Protein AF-A0A7X6YS59-F1 (afdb_monomer_lite)

pLDDT: mean 85.54, std 13.18, range [38.47, 98.5]

Radius of gyration: 27.26 Å; chains: 1; bounding box: 63×38×72 Å

Sequence (320 aa):
MKNTKRIIYAGFLIACGVILPIIFHIMPISIGPFFLPIHYSAYFAGGFFGPLVGAIVGLLTPLISYQLTSMPPNPVVIYIALETLTYGLIFGLLFYKKHFNIYLSLLIAMFCGRLANIFGNYLVAEVFLANISKPFILLNVLKNLSQGLVGAVIQMLIIPVVIKRVNTAFNFINIEKEEDHMKFNYLEPDKTCVLLLDNIVIYESKDNGVKPLVNYLYHNGIPQQDTILIDKVIGLAVANLVVYCGLKTVYGKTVSQPALELLKKHKVNVFYEVLVPNILRKDKTDICPLEKYVSTLVSPEAVYMGLVEIVINNNPLHLK

Foldseek 3Di:
DPPVVLVVVLVVLLVQLLVVLVVCVPDPDNCCLLQVSNLLSLLLLLLQPAQVSSLVSLLVSLVVSCVVPVPPPPPLSQLSSQLSSLLNNQLSCVCQVVVHDNLVSLVVSNVRSLVSSLVRVQVCCVPPVPPPPPHPDVVVSVVSVVSVVSNSVVCSVPSVVCSVVVCVVPVSSCVVVVVVVVLQVPCPPQWFKFKADPNDTPDTHNDDDCQRVLVCCVPPNQDDQQIEMEGAEAALLNLLSNVVSNHQEYEYQEYAPNSVVSCVVSNHHYHYNYYDPAPADPVNPGGDLLNVVSVVDDHSVSSSVVVCCVNVVVPPPDP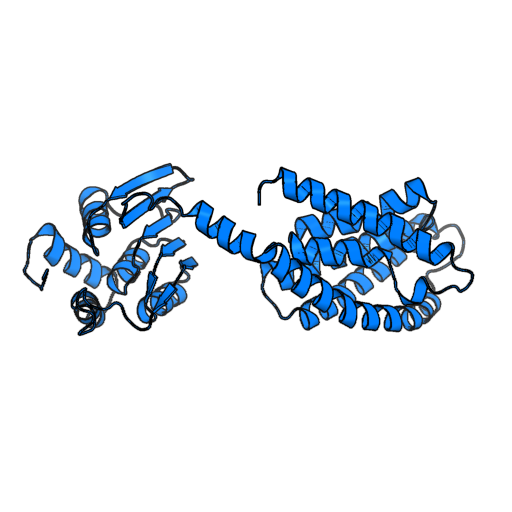D

Secondary structure (DSSP, 8-state):
--HHHHHHHHHHHHHHHHHHHHHHHHSSS--HHHH-GGGHHHHHHHHHH-HHHHHHHHHHHHHHHHHHH--SPTTHHHHHHHHHHHHHHHHIIIIIIS---HHHHHHHHHHHHHHHHHHHHHHHIIIIITTTT----HHHHHHHHHHHHHHHHHHHHHHHHHHHHHHHHH-TTHHHHHHHHHHTTTSTTT-SEEEEETTEEEEEE---TTHHHHHHHHHH-SPPTTPEEEEEEE-HHHHHHHHHTT-SEEEEEEEEHHHHHHHHHTT-EEEEEEEESSPBPTTSSSB-HHHHHHHT-SSHHHHHHHHHHHHTS---S---

Structure (mmCIF, N/CA/C/O backbone):
data_AF-A0A7X6YS59-F1
#
_entry.id   AF-A0A7X6YS59-F1
#
loop_
_atom_site.group_PDB
_atom_site.id
_atom_site.type_symbol
_atom_site.label_atom_id
_atom_site.label_alt_id
_atom_site.label_comp_id
_atom_site.label_asym_id
_atom_site.label_entity_id
_atom_site.label_seq_id
_atom_site.pdbx_PDB_ins_code
_atom_site.Cartn_x
_atom_site.Cartn_y
_atom_site.Cartn_z
_atom_site.occupancy
_atom_site.B_iso_or_equiv
_atom_site.auth_seq_id
_atom_site.auth_comp_id
_atom_site.auth_asym_id
_atom_site.auth_atom_id
_atom_site.pdbx_PDB_model_num
ATOM 1 N N . MET A 1 1 ? -10.913 1.226 -4.973 1.00 60.22 1 MET A N 1
ATOM 2 C CA . MET A 1 1 ? -11.140 1.522 -6.407 1.00 60.22 1 MET A CA 1
ATOM 3 C C . MET A 1 1 ? -11.600 0.243 -7.086 1.00 60.22 1 MET A C 1
ATOM 5 O O . MET A 1 1 ? -10.893 -0.748 -6.997 1.00 60.22 1 MET A O 1
ATOM 9 N N . LYS A 1 2 ? -12.743 0.236 -7.796 1.00 69.12 2 LYS A N 1
ATOM 10 C CA . LYS A 1 2 ? -13.187 -0.963 -8.542 1.00 69.12 2 LYS A CA 1
ATOM 11 C C . LYS A 1 2 ? -12.055 -1.499 -9.435 1.00 69.12 2 LYS A C 1
ATOM 13 O O . LYS A 1 2 ? -11.428 -0.711 -10.150 1.00 69.12 2 LYS A O 1
ATOM 18 N N . ASN A 1 3 ? -11.837 -2.817 -9.427 1.00 75.38 3 ASN A N 1
ATOM 19 C CA . ASN A 1 3 ? -10.743 -3.491 -10.146 1.00 75.38 3 ASN A CA 1
ATOM 20 C C . ASN A 1 3 ? -10.638 -3.074 -11.624 1.00 75.38 3 ASN A C 1
ATOM 22 O O . ASN A 1 3 ? -9.540 -2.856 -12.126 1.00 75.38 3 ASN A O 1
ATOM 26 N N . THR A 1 4 ? -11.767 -2.836 -12.296 1.00 81.69 4 THR A N 1
ATOM 27 C CA . THR A 1 4 ? -11.812 -2.365 -13.689 1.00 81.69 4 THR A CA 1
ATOM 28 C C . THR A 1 4 ? -11.068 -1.044 -13.906 1.00 81.69 4 THR A C 1
ATOM 30 O O . THR A 1 4 ? -10.304 -0.920 -14.857 1.00 81.69 4 THR A O 1
ATOM 33 N N . LYS A 1 5 ? -11.224 -0.057 -13.010 1.00 81.56 5 LYS A N 1
ATOM 34 C CA . LYS A 1 5 ? -10.528 1.236 -13.138 1.00 81.56 5 LYS A CA 1
ATOM 35 C C . LYS A 1 5 ? -9.018 1.082 -12.945 1.00 81.56 5 LYS A C 1
ATOM 37 O O . LYS A 1 5 ? -8.252 1.706 -13.670 1.00 81.56 5 LYS A O 1
ATOM 42 N N . ARG A 1 6 ? -8.590 0.222 -12.008 1.00 82.81 6 ARG A N 1
ATOM 43 C CA . ARG A 1 6 ? -7.162 -0.082 -11.779 1.00 82.81 6 ARG A CA 1
ATOM 44 C C . ARG A 1 6 ? -6.515 -0.658 -13.033 1.00 82.81 6 ARG A C 1
ATOM 46 O O . ARG A 1 6 ? -5.433 -0.219 -13.403 1.00 82.81 6 ARG A O 1
ATOM 53 N N . ILE A 1 7 ? -7.201 -1.582 -13.704 1.00 88.75 7 ILE A N 1
ATOM 54 C CA . ILE A 1 7 ? -6.722 -2.194 -14.950 1.00 88.75 7 ILE A CA 1
ATOM 55 C C . ILE A 1 7 ? -6.590 -1.142 -16.059 1.00 88.75 7 ILE A C 1
ATOM 57 O O . ILE A 1 7 ? -5.548 -1.078 -16.706 1.00 88.75 7 ILE A O 1
ATOM 61 N N . ILE A 1 8 ? -7.598 -0.280 -16.240 1.00 93.00 8 ILE A N 1
ATOM 62 C CA . ILE A 1 8 ? -7.571 0.777 -17.265 1.00 93.00 8 ILE A CA 1
ATOM 63 C C . ILE A 1 8 ? -6.385 1.726 -17.045 1.00 93.00 8 ILE A C 1
ATOM 65 O O . ILE A 1 8 ? -5.627 1.984 -17.979 1.00 93.00 8 ILE A O 1
ATOM 69 N N . TYR A 1 9 ? -6.175 2.211 -15.817 1.00 92.00 9 TYR A N 1
ATOM 70 C CA . TYR A 1 9 ? -5.057 3.115 -15.537 1.00 92.00 9 TYR A CA 1
ATOM 71 C C . TYR A 1 9 ? -3.691 2.431 -15.632 1.00 92.00 9 TYR A C 1
ATOM 73 O O . TYR A 1 9 ? -2.740 3.050 -16.102 1.00 92.00 9 TYR A O 1
ATOM 81 N N . ALA A 1 10 ? -3.580 1.161 -15.235 1.00 93.88 10 ALA A N 1
ATOM 82 C CA . ALA A 1 10 ? -2.354 0.392 -15.432 1.00 93.88 10 ALA A CA 1
ATOM 83 C C . ALA A 1 10 ? -2.025 0.249 -16.929 1.00 93.88 10 ALA A C 1
ATOM 85 O O . ALA A 1 10 ? -0.893 0.510 -17.329 1.00 93.88 10 ALA A O 1
ATOM 86 N N . GLY A 1 11 ? -3.020 -0.077 -17.762 1.00 96.38 11 GLY A N 1
ATOM 87 C CA . GLY A 1 11 ? -2.867 -0.131 -19.219 1.00 96.38 11 GLY A CA 1
ATOM 88 C C . GLY A 1 11 ? -2.468 1.217 -19.823 1.00 96.38 11 GLY A C 1
ATOM 89 O O . GLY A 1 11 ? -1.555 1.279 -20.644 1.00 96.38 11 GLY A O 1
ATOM 90 N N . PHE A 1 12 ? -3.079 2.311 -19.360 1.00 96.25 12 PHE A N 1
ATOM 91 C CA . PHE A 1 12 ? -2.699 3.668 -19.758 1.00 96.25 12 PHE A CA 1
ATOM 92 C C . PHE A 1 12 ? -1.238 3.991 -19.405 1.00 96.25 12 PHE A C 1
ATOM 94 O O . PHE A 1 12 ? -0.500 4.490 -20.249 1.00 96.25 12 PHE A O 1
ATOM 101 N N . LEU A 1 13 ? -0.784 3.657 -18.192 1.00 96.62 13 LEU A N 1
ATOM 102 C CA . LEU A 1 13 ? 0.605 3.886 -17.778 1.00 96.62 13 LEU A CA 1
ATOM 103 C C . LEU A 1 13 ? 1.607 3.053 -18.584 1.00 96.62 13 LEU A C 1
ATOM 105 O O . LEU A 1 13 ? 2.685 3.560 -18.894 1.00 96.62 13 LEU A O 1
ATOM 109 N N . ILE A 1 14 ? 1.258 1.815 -18.953 1.00 97.56 14 ILE A N 1
ATOM 110 C CA . ILE A 1 14 ? 2.063 1.000 -19.875 1.00 97.56 14 ILE A CA 1
ATOM 111 C C . ILE A 1 14 ? 2.171 1.708 -21.228 1.00 97.56 14 ILE A C 1
ATOM 113 O O . ILE A 1 14 ? 3.278 1.896 -21.725 1.00 97.56 14 ILE A O 1
ATOM 117 N N . ALA A 1 15 ? 1.050 2.162 -21.797 1.00 96.50 15 ALA A N 1
ATOM 118 C CA . ALA A 1 15 ? 1.048 2.877 -23.072 1.00 96.50 15 ALA A CA 1
ATOM 119 C C . ALA A 1 15 ? 1.920 4.143 -23.017 1.00 96.50 15 ALA A C 1
ATOM 121 O O . ALA A 1 15 ? 2.765 4.349 -23.888 1.00 96.50 15 ALA A O 1
ATOM 122 N N . CYS A 1 16 ? 1.800 4.952 -21.959 1.00 94.44 16 CYS A N 1
ATOM 123 C CA . CYS A 1 16 ? 2.676 6.102 -21.741 1.00 94.44 16 CYS A CA 1
ATOM 124 C C . CYS A 1 16 ? 4.152 5.697 -21.633 1.00 94.44 16 CYS A C 1
ATOM 126 O O . CYS A 1 16 ? 5.006 6.361 -22.214 1.00 94.44 16 CYS A O 1
ATOM 128 N N . GLY A 1 17 ? 4.459 4.614 -20.915 1.00 92.81 17 GLY A N 1
ATOM 129 C CA . GLY A 1 17 ? 5.823 4.115 -20.743 1.00 92.81 17 GLY A CA 1
ATOM 130 C C . GLY A 1 17 ? 6.461 3.577 -22.027 1.00 92.81 17 GLY A C 1
ATOM 131 O O . GLY A 1 17 ? 7.682 3.616 -22.143 1.00 92.81 17 GLY A O 1
ATOM 132 N N . VAL A 1 18 ? 5.657 3.135 -23.000 1.00 93.81 18 VAL A N 1
ATOM 133 C CA . VAL A 1 18 ? 6.113 2.745 -24.346 1.00 93.81 18 VAL A CA 1
ATOM 134 C C . VAL A 1 18 ? 6.278 3.967 -25.256 1.00 93.81 18 VAL A C 1
ATOM 136 O O . VAL A 1 18 ? 7.274 4.080 -25.964 1.00 93.81 18 VAL A O 1
ATOM 139 N N . ILE A 1 19 ? 5.327 4.905 -25.234 1.00 92.19 19 ILE A N 1
ATOM 140 C CA . ILE A 1 19 ? 5.324 6.073 -26.131 1.00 92.19 19 ILE A CA 1
ATOM 141 C C . ILE A 1 19 ? 6.394 7.096 -25.736 1.00 92.19 19 ILE A C 1
ATOM 143 O O . ILE A 1 19 ? 7.032 7.697 -26.600 1.00 92.19 19 ILE A O 1
ATOM 147 N N . LEU A 1 20 ? 6.607 7.310 -24.437 1.00 88.94 20 LEU A N 1
ATOM 148 C CA . LEU A 1 20 ? 7.502 8.358 -23.954 1.00 88.94 20 LEU A CA 1
ATOM 149 C C . LEU A 1 20 ? 8.956 8.172 -24.442 1.00 88.94 20 LEU A C 1
ATOM 151 O O . LEU A 1 20 ? 9.513 9.139 -24.961 1.00 88.94 20 LEU A O 1
ATOM 155 N N . PRO A 1 21 ? 9.574 6.973 -24.374 1.00 86.50 21 PRO A N 1
ATOM 156 C CA . PRO A 1 21 ? 10.879 6.728 -24.989 1.00 86.50 21 PRO A CA 1
ATOM 157 C C . PRO A 1 21 ? 10.921 7.018 -26.494 1.00 86.50 21 PRO A C 1
ATOM 159 O O . PRO A 1 21 ? 11.897 7.597 -26.962 1.00 86.50 21 PRO A O 1
ATOM 162 N N . ILE A 1 22 ? 9.867 6.671 -27.244 1.00 86.06 22 ILE A N 1
ATOM 163 C CA . ILE A 1 22 ? 9.803 6.889 -28.700 1.00 86.06 22 ILE A CA 1
ATOM 164 C C . ILE A 1 22 ? 9.943 8.379 -29.026 1.00 86.06 22 ILE A C 1
ATOM 166 O O . ILE A 1 22 ? 10.725 8.743 -29.902 1.00 86.06 22 ILE A O 1
ATOM 170 N N . ILE A 1 23 ? 9.260 9.252 -28.279 1.00 85.19 23 ILE A N 1
ATOM 171 C CA . ILE A 1 23 ? 9.367 10.709 -28.453 1.00 85.19 23 ILE A CA 1
ATOM 172 C C . ILE A 1 23 ? 10.822 11.166 -28.289 1.00 85.19 23 ILE A C 1
ATOM 174 O O . ILE A 1 23 ? 11.334 11.909 -29.123 1.00 85.19 23 ILE A O 1
ATOM 178 N N . PHE A 1 24 ? 11.510 10.681 -27.253 1.00 81.75 24 PHE A N 1
ATOM 179 C CA . PHE A 1 24 ? 12.906 11.036 -26.995 1.00 81.75 24 PHE A CA 1
ATOM 180 C C . PHE A 1 24 ? 13.892 10.459 -28.021 1.00 81.75 24 PHE A C 1
ATOM 182 O O . PHE A 1 24 ? 14.964 11.033 -28.200 1.00 81.75 24 PHE A O 1
ATOM 189 N N . HIS A 1 25 ? 13.547 9.362 -28.701 1.00 78.31 25 HIS A N 1
ATOM 190 C CA . HIS A 1 25 ? 14.362 8.779 -29.770 1.00 78.31 25 HIS A CA 1
ATOM 191 C C . HIS A 1 25 ? 14.201 9.484 -31.122 1.00 78.31 25 HIS A C 1
ATOM 193 O O . HIS A 1 25 ? 15.130 9.457 -31.923 1.00 78.31 25 HIS A O 1
ATOM 199 N N . ILE A 1 26 ? 13.055 10.124 -31.379 1.00 81.69 26 ILE A N 1
ATOM 200 C CA . ILE A 1 26 ? 12.817 10.892 -32.614 1.00 81.69 26 ILE A CA 1
ATOM 201 C C . ILE A 1 26 ? 13.559 12.240 -32.588 1.00 81.69 26 ILE A C 1
ATOM 203 O O . ILE A 1 26 ? 13.848 12.815 -33.637 1.00 81.69 26 ILE A O 1
ATOM 207 N N . MET A 1 27 ? 13.888 12.762 -31.402 1.00 80.62 27 MET A N 1
ATOM 208 C CA . MET A 1 27 ? 14.588 14.040 -31.286 1.00 80.62 27 MET A CA 1
ATOM 209 C C . MET A 1 27 ? 16.042 13.940 -31.788 1.00 80.62 27 MET A C 1
ATOM 211 O O . MET A 1 27 ? 16.743 12.985 -31.459 1.00 80.62 27 MET A O 1
ATOM 215 N N . PRO A 1 28 ? 16.547 14.954 -32.518 1.00 67.81 28 PRO A N 1
ATOM 216 C CA . PRO A 1 28 ? 17.896 14.937 -33.097 1.00 67.81 28 PRO A CA 1
ATOM 217 C C . PRO A 1 28 ? 19.028 14.976 -32.054 1.00 67.81 28 PRO A C 1
ATOM 219 O O . PRO A 1 28 ? 20.189 14.757 -32.388 1.00 67.81 28 PRO A O 1
ATOM 222 N N . ILE A 1 29 ? 18.704 15.247 -30.786 1.00 75.00 29 ILE A N 1
ATOM 223 C CA . ILE A 1 29 ? 19.643 15.254 -29.663 1.00 75.00 29 ILE A CA 1
ATOM 224 C C . ILE A 1 29 ? 19.350 14.019 -28.809 1.00 75.00 29 ILE A C 1
ATOM 226 O O . ILE A 1 29 ? 18.223 13.845 -28.349 1.00 75.00 29 ILE A O 1
ATOM 230 N N . SER A 1 30 ? 20.363 13.182 -28.556 1.00 68.44 30 SER A N 1
ATOM 231 C CA . SER A 1 30 ? 20.230 11.975 -27.724 1.00 68.44 30 SER A CA 1
ATOM 232 C C . SER A 1 30 ? 20.066 12.329 -26.241 1.00 68.44 30 SER A C 1
ATOM 234 O O . SER A 1 30 ? 21.005 12.275 -25.448 1.00 68.44 30 SER A O 1
ATOM 236 N N . ILE A 1 31 ? 18.850 12.729 -25.867 1.00 71.56 31 ILE A N 1
ATOM 237 C CA . ILE A 1 31 ? 18.485 13.092 -24.492 1.00 71.56 31 ILE A CA 1
ATOM 238 C C . ILE A 1 31 ? 17.860 11.929 -23.707 1.00 71.56 31 ILE A C 1
ATOM 240 O O . ILE A 1 31 ? 17.748 11.999 -22.485 1.00 71.56 31 ILE A O 1
ATOM 244 N N . GLY A 1 32 ? 17.499 10.830 -24.378 1.00 66.38 32 GLY A N 1
ATOM 245 C CA . GLY A 1 32 ? 16.871 9.652 -23.762 1.00 66.38 32 GLY A CA 1
ATOM 246 C C . GLY A 1 32 ? 17.602 9.110 -22.519 1.00 66.38 32 GLY A C 1
ATOM 247 O O . GLY A 1 32 ? 16.951 8.924 -21.486 1.00 66.38 32 GLY A O 1
ATOM 248 N N . PRO A 1 33 ? 18.938 8.923 -22.551 1.00 69.31 33 PRO A N 1
ATOM 249 C CA . PRO A 1 33 ? 19.703 8.464 -21.387 1.00 69.31 33 PRO A CA 1
ATOM 250 C C . PRO A 1 33 ? 19.649 9.410 -20.180 1.00 69.31 33 PRO A C 1
ATOM 252 O O . PRO A 1 33 ? 19.787 8.952 -19.049 1.00 69.31 33 PRO A O 1
ATOM 255 N N . PHE A 1 34 ? 19.416 10.709 -20.397 1.00 71.12 34 PHE A N 1
ATOM 256 C CA . PHE A 1 34 ? 19.320 11.692 -19.316 1.00 71.12 34 PHE A CA 1
ATOM 257 C C . PHE A 1 34 ? 17.968 11.651 -18.610 1.00 71.12 34 PHE A C 1
ATOM 259 O O . PHE A 1 34 ? 17.922 11.890 -17.414 1.00 71.12 34 PHE A O 1
ATOM 266 N N . PHE A 1 35 ? 16.877 11.340 -19.313 1.00 78.44 35 PHE A N 1
ATOM 267 C CA . PHE A 1 35 ? 15.536 11.312 -18.717 1.00 78.44 35 PHE A CA 1
ATOM 268 C C . PHE A 1 35 ? 15.122 9.922 -18.234 1.00 78.44 35 PHE A C 1
ATOM 270 O O . PHE A 1 35 ? 14.270 9.820 -17.360 1.00 78.44 35 PHE A O 1
ATOM 277 N N . LEU A 1 36 ? 15.723 8.844 -18.753 1.00 82.62 36 LEU A N 1
ATOM 278 C CA . LEU A 1 36 ? 15.378 7.466 -18.383 1.00 82.62 36 LEU A CA 1
ATOM 279 C C . LEU A 1 36 ? 13.853 7.177 -18.477 1.00 82.62 36 LEU A C 1
ATOM 281 O O . LEU A 1 36 ? 13.269 6.636 -17.529 1.00 82.62 36 LEU A O 1
ATOM 285 N N . PRO A 1 37 ? 13.195 7.510 -19.608 1.00 84.44 37 PRO A N 1
ATOM 286 C CA . PRO A 1 37 ? 11.735 7.620 -19.727 1.00 84.44 37 PRO A CA 1
ATOM 287 C C . PRO A 1 37 ? 10.954 6.333 -19.419 1.00 84.44 37 PRO A C 1
ATOM 289 O O . PRO A 1 37 ? 9.812 6.394 -18.968 1.00 84.44 37 PRO A O 1
ATOM 292 N N . ILE A 1 38 ? 11.569 5.166 -19.607 1.00 88.75 38 ILE A N 1
ATOM 293 C CA . ILE A 1 38 ? 10.910 3.868 -19.419 1.00 88.75 38 ILE A CA 1
ATOM 294 C C . ILE A 1 38 ? 10.589 3.542 -17.947 1.00 88.75 38 ILE A C 1
ATOM 296 O O . ILE A 1 38 ? 9.721 2.722 -17.669 1.00 88.75 38 ILE A O 1
ATOM 300 N N . HIS A 1 39 ? 11.253 4.195 -16.986 1.00 92.38 39 HIS A N 1
ATOM 301 C CA . HIS A 1 39 ? 11.101 3.884 -15.558 1.00 92.38 39 HIS A CA 1
ATOM 302 C C . HIS A 1 39 ? 9.909 4.597 -14.902 1.00 92.38 39 HIS A C 1
ATOM 304 O O . HIS A 1 39 ? 9.431 4.161 -13.854 1.00 92.38 39 HIS A O 1
ATOM 310 N N . TYR A 1 40 ? 9.413 5.690 -15.493 1.00 95.06 40 TYR A N 1
ATOM 311 C CA . TYR A 1 40 ? 8.355 6.507 -14.886 1.00 95.06 40 TYR A CA 1
ATOM 312 C C . TYR A 1 40 ? 7.041 5.744 -14.717 1.00 95.06 40 TYR A C 1
ATOM 314 O O . TYR A 1 40 ? 6.391 5.890 -13.682 1.00 95.06 40 TYR A O 1
ATOM 322 N N . SER A 1 41 ? 6.658 4.912 -15.692 1.00 95.88 41 SER A N 1
ATOM 323 C CA . SER A 1 41 ? 5.410 4.140 -15.626 1.00 95.88 41 SER A CA 1
ATOM 324 C C . SER A 1 41 ? 5.374 3.229 -14.398 1.00 95.88 41 SER A C 1
ATOM 326 O O . SER A 1 41 ? 4.350 3.167 -13.720 1.00 95.88 41 SER A O 1
ATOM 328 N N . ALA A 1 42 ? 6.500 2.596 -14.054 1.00 97.69 42 ALA A N 1
ATOM 329 C CA . ALA A 1 42 ? 6.629 1.736 -12.883 1.00 97.69 42 ALA A CA 1
ATOM 330 C C . ALA A 1 42 ? 6.463 2.519 -11.571 1.00 97.69 42 ALA A C 1
ATOM 332 O O . ALA A 1 42 ? 5.688 2.115 -10.703 1.00 97.69 42 ALA A O 1
ATOM 333 N N . TYR A 1 43 ? 7.141 3.666 -11.439 1.00 97.56 43 TYR A N 1
ATOM 334 C CA . TYR A 1 43 ? 7.023 4.520 -10.254 1.00 97.56 43 TYR A CA 1
ATOM 335 C C . TYR A 1 43 ? 5.613 5.081 -10.081 1.00 97.56 43 TYR A C 1
ATOM 337 O O . TYR A 1 43 ? 5.078 5.059 -8.974 1.00 97.56 43 TYR A O 1
ATOM 345 N N . PHE A 1 44 ? 4.986 5.550 -11.159 1.00 96.50 44 PHE A N 1
ATOM 346 C CA . PHE A 1 44 ? 3.613 6.047 -11.110 1.00 96.50 44 PHE A CA 1
ATOM 347 C C . PHE A 1 44 ? 2.624 4.933 -10.777 1.00 96.50 44 PHE A C 1
ATOM 349 O O . PHE A 1 44 ? 1.785 5.115 -9.901 1.00 96.50 44 PHE A O 1
ATOM 356 N N . ALA A 1 45 ? 2.755 3.754 -11.385 1.00 95.88 45 ALA A N 1
ATOM 357 C CA . ALA A 1 45 ? 1.899 2.616 -11.070 1.00 95.88 45 ALA A CA 1
ATOM 358 C C . ALA A 1 45 ? 2.054 2.170 -9.609 1.00 95.88 45 ALA A C 1
ATOM 360 O O . ALA A 1 45 ? 1.053 1.965 -8.924 1.00 95.88 45 ALA A O 1
ATOM 361 N N . GLY A 1 46 ? 3.291 2.088 -9.111 1.00 95.25 46 GLY A N 1
ATOM 362 C CA . GLY A 1 46 ? 3.574 1.763 -7.714 1.00 95.25 46 GLY A CA 1
ATOM 363 C C . GLY A 1 46 ? 3.041 2.818 -6.745 1.00 95.25 46 GLY A C 1
ATOM 364 O O . GLY A 1 46 ? 2.448 2.476 -5.725 1.00 95.25 46 GLY A O 1
ATOM 365 N N . GLY A 1 47 ? 3.207 4.099 -7.080 1.00 92.62 47 GLY A N 1
ATOM 366 C CA . GLY A 1 47 ? 2.782 5.216 -6.242 1.00 92.62 47 GLY A CA 1
ATOM 367 C C . GLY A 1 47 ? 1.275 5.468 -6.225 1.00 92.62 47 GLY A C 1
ATOM 368 O O . GLY A 1 47 ? 0.764 5.940 -5.214 1.00 92.62 47 GLY A O 1
ATOM 369 N N . PHE A 1 48 ? 0.562 5.157 -7.311 1.00 91.06 48 PHE A N 1
ATOM 370 C CA . PHE A 1 48 ? -0.888 5.352 -7.399 1.00 91.06 48 PHE A CA 1
ATOM 371 C C . PHE A 1 48 ? -1.697 4.107 -7.035 1.00 91.06 48 PHE A C 1
ATOM 373 O O . PHE A 1 48 ? -2.804 4.243 -6.522 1.00 91.06 48 PHE A O 1
ATOM 380 N N . PHE A 1 49 ? -1.185 2.906 -7.324 1.00 90.00 49 PHE A N 1
ATOM 381 C CA . PHE A 1 49 ? -1.978 1.668 -7.284 1.00 90.00 49 PHE A CA 1
ATOM 382 C C . PHE A 1 49 ? -1.318 0.521 -6.507 1.00 90.00 49 PHE A C 1
ATOM 384 O O . PHE A 1 49 ? -1.843 -0.602 -6.512 1.00 90.00 49 PHE A O 1
ATOM 391 N N . GLY A 1 50 ? -0.188 0.795 -5.853 1.00 91.06 50 GLY A N 1
ATOM 392 C CA . GLY A 1 50 ? 0.480 -0.108 -4.928 1.00 91.06 50 GLY A CA 1
ATOM 393 C C . GLY A 1 50 ? 1.506 -1.062 -5.544 1.00 91.06 50 GLY A C 1
ATOM 394 O O . GLY A 1 50 ? 1.707 -1.100 -6.761 1.00 91.06 50 GLY A O 1
ATOM 395 N N . PRO A 1 51 ? 2.177 -1.859 -4.689 1.00 94.38 51 PRO A N 1
ATOM 396 C CA . PRO A 1 51 ? 3.380 -2.614 -5.045 1.00 94.38 51 PRO A CA 1
ATOM 397 C C . PRO A 1 51 ? 3.165 -3.621 -6.178 1.00 94.38 51 PRO A C 1
ATOM 399 O O . PRO A 1 51 ? 3.978 -3.689 -7.094 1.00 94.38 51 PRO A O 1
ATOM 402 N N . LEU A 1 52 ? 2.068 -4.385 -6.145 1.00 94.75 52 LEU A N 1
ATOM 403 C CA . LEU A 1 52 ? 1.809 -5.421 -7.148 1.00 94.75 52 LEU A CA 1
ATOM 404 C C . LEU A 1 52 ? 1.554 -4.817 -8.535 1.00 94.75 52 LEU A C 1
ATOM 406 O O . LEU A 1 52 ? 2.100 -5.292 -9.527 1.00 94.75 52 LEU A O 1
ATOM 410 N N . VAL A 1 53 ? 0.763 -3.742 -8.605 1.00 95.12 53 VAL A N 1
ATOM 411 C CA . VAL A 1 53 ? 0.486 -3.050 -9.872 1.00 95.12 53 VAL A CA 1
ATOM 412 C C . VAL A 1 53 ? 1.755 -2.379 -10.395 1.00 95.12 53 VAL A C 1
ATOM 414 O O . VAL A 1 53 ? 2.057 -2.504 -11.578 1.00 95.12 53 VAL A O 1
ATOM 417 N N . GLY A 1 54 ? 2.534 -1.738 -9.517 1.00 97.56 54 GLY A N 1
ATOM 418 C CA . GLY A 1 54 ? 3.848 -1.190 -9.856 1.00 97.56 54 GLY A CA 1
ATOM 419 C C . GLY A 1 54 ? 4.794 -2.235 -10.445 1.00 97.56 54 GLY A C 1
ATOM 420 O O . GLY A 1 54 ? 5.406 -1.983 -11.479 1.00 97.56 54 GLY A O 1
ATOM 421 N N . ALA A 1 55 ? 4.871 -3.420 -9.834 1.00 98.44 55 ALA A N 1
ATOM 422 C CA . ALA A 1 55 ? 5.703 -4.523 -10.309 1.00 98.44 55 ALA A CA 1
ATOM 423 C C . ALA A 1 55 ? 5.267 -5.024 -11.694 1.00 98.44 55 ALA A C 1
ATOM 425 O O . ALA A 1 55 ? 6.099 -5.159 -12.588 1.00 98.44 55 ALA A O 1
ATOM 426 N N . ILE A 1 56 ? 3.963 -5.255 -11.891 1.00 98.06 56 ILE A N 1
ATOM 427 C CA . ILE A 1 56 ? 3.410 -5.737 -13.166 1.00 98.06 56 ILE A CA 1
ATOM 428 C C . ILE A 1 56 ? 3.627 -4.703 -14.274 1.00 98.06 56 ILE A C 1
ATOM 430 O O . ILE A 1 56 ? 4.125 -5.051 -15.341 1.00 98.06 56 ILE A O 1
ATOM 434 N N . VAL A 1 57 ? 3.302 -3.430 -14.031 1.00 98.19 57 VAL A N 1
ATOM 435 C CA . VAL A 1 57 ? 3.524 -2.354 -15.012 1.00 98.19 57 VAL A CA 1
ATOM 436 C C . VAL A 1 57 ? 5.014 -2.200 -15.311 1.00 98.19 57 VAL A C 1
ATOM 438 O O . VAL A 1 57 ? 5.388 -2.064 -16.476 1.00 98.19 57 VAL A O 1
ATOM 441 N N . GLY A 1 58 ? 5.863 -2.266 -14.284 1.00 98.06 58 GLY A N 1
ATOM 442 C CA . GLY A 1 58 ? 7.312 -2.212 -14.428 1.00 98.06 58 GLY A CA 1
ATOM 443 C C . GLY A 1 58 ? 7.867 -3.359 -15.268 1.00 98.06 58 GLY A C 1
ATOM 444 O O . GLY A 1 58 ? 8.701 -3.108 -16.127 1.00 98.06 58 GLY A O 1
ATOM 445 N N . LEU A 1 59 ? 7.374 -4.583 -15.092 1.00 98.38 59 LEU A N 1
ATOM 446 C CA . LEU A 1 59 ? 7.787 -5.743 -15.884 1.00 98.38 59 LEU A CA 1
ATOM 447 C C . LEU A 1 59 ? 7.284 -5.668 -17.330 1.00 98.38 59 LEU A C 1
ATOM 449 O O . LEU A 1 59 ? 8.044 -5.884 -18.270 1.00 98.38 59 LEU A O 1
ATOM 453 N N . LEU A 1 60 ? 5.996 -5.374 -17.516 1.00 98.19 60 LEU A N 1
ATOM 454 C CA . LEU A 1 60 ? 5.357 -5.435 -18.829 1.00 98.19 60 LEU A CA 1
ATOM 455 C C . LEU A 1 60 ? 5.764 -4.276 -19.739 1.00 98.19 60 LEU A C 1
ATOM 457 O O . LEU A 1 60 ? 5.855 -4.480 -20.946 1.00 98.19 60 LEU A O 1
ATOM 461 N N . THR A 1 61 ? 6.029 -3.081 -19.196 1.00 97.69 61 THR A N 1
ATOM 462 C CA . THR A 1 61 ? 6.342 -1.905 -20.028 1.00 97.69 61 THR A CA 1
ATOM 463 C C . THR A 1 61 ? 7.560 -2.147 -20.936 1.00 97.69 61 THR A C 1
ATOM 465 O O . THR A 1 61 ? 7.411 -1.988 -22.149 1.00 97.69 61 THR A O 1
ATOM 468 N N . PRO A 1 62 ? 8.741 -2.576 -20.437 1.00 96.69 62 PRO A N 1
ATOM 469 C CA . PRO A 1 62 ? 9.892 -2.824 -21.305 1.00 96.69 62 PRO A CA 1
ATOM 470 C C . PRO A 1 62 ? 9.699 -3.996 -22.263 1.00 96.69 62 PRO A C 1
ATOM 472 O O . PRO A 1 62 ? 10.166 -3.925 -23.396 1.00 96.69 62 PRO A O 1
ATOM 475 N N . LEU A 1 63 ? 8.987 -5.046 -21.844 1.00 97.50 63 LEU A N 1
ATOM 476 C CA . LEU A 1 63 ? 8.711 -6.208 -22.694 1.00 97.50 63 LEU A CA 1
ATOM 477 C C . LEU A 1 63 ? 7.815 -5.836 -23.882 1.00 97.50 63 LEU A C 1
ATOM 479 O O . LEU A 1 63 ? 8.114 -6.185 -25.021 1.00 97.50 63 LEU A O 1
ATOM 483 N N . ILE A 1 64 ? 6.748 -5.076 -23.626 1.00 97.19 64 ILE A N 1
ATOM 484 C CA . ILE A 1 64 ? 5.848 -4.578 -24.671 1.00 97.19 64 ILE A CA 1
ATOM 485 C C . ILE A 1 64 ? 6.580 -3.566 -25.557 1.00 97.19 64 ILE A C 1
ATOM 487 O O . ILE A 1 64 ? 6.461 -3.633 -26.778 1.00 97.19 64 ILE A O 1
ATOM 491 N N . SER A 1 65 ? 7.382 -2.671 -24.969 1.00 95.50 65 SER A N 1
ATOM 492 C CA . SER A 1 65 ? 8.219 -1.735 -25.727 1.00 95.50 65 SER A CA 1
ATOM 493 C C . SER A 1 65 ? 9.137 -2.474 -26.699 1.00 95.50 65 SER A C 1
ATOM 495 O O . SER A 1 65 ? 9.167 -2.134 -27.880 1.00 95.50 65 SER A O 1
ATOM 497 N N . TYR A 1 66 ? 9.832 -3.518 -26.241 1.00 95.38 66 TYR A N 1
ATOM 498 C CA . TYR A 1 66 ? 10.705 -4.325 -27.090 1.00 95.38 66 TYR A CA 1
ATOM 499 C C . TYR A 1 66 ? 9.933 -4.997 -28.225 1.00 95.38 66 TYR A C 1
ATOM 501 O O . TYR A 1 66 ? 10.356 -4.914 -29.374 1.00 95.38 66 TYR A O 1
ATOM 509 N N . GLN A 1 67 ? 8.771 -5.585 -27.938 1.00 96.56 67 GLN A N 1
ATOM 510 C CA . GLN A 1 67 ? 7.961 -6.244 -28.962 1.00 96.56 67 GLN A CA 1
ATOM 511 C C . GLN A 1 67 ? 7.494 -5.280 -30.063 1.00 96.56 67 GLN A C 1
ATOM 513 O O . GLN A 1 67 ? 7.379 -5.675 -31.220 1.00 96.56 67 GLN A O 1
ATOM 518 N N . LEU A 1 68 ? 7.218 -4.021 -29.711 1.00 94.62 68 LEU A N 1
ATOM 519 C CA . LEU A 1 68 ? 6.701 -3.017 -30.643 1.00 94.62 68 LEU A CA 1
ATOM 520 C C . LEU A 1 68 ? 7.800 -2.231 -31.367 1.00 94.62 68 LEU A C 1
ATOM 522 O O . LEU A 1 68 ? 7.600 -1.805 -32.500 1.00 94.62 68 LEU A O 1
ATOM 526 N N . THR A 1 69 ? 8.940 -2.003 -30.714 1.00 91.81 69 THR A N 1
ATOM 527 C CA . THR A 1 69 ? 9.964 -1.047 -31.178 1.00 91.81 69 THR A CA 1
ATOM 528 C C . THR A 1 69 ? 11.348 -1.661 -31.348 1.00 91.81 69 THR A C 1
ATOM 530 O O . THR A 1 69 ? 12.267 -0.987 -31.802 1.00 91.81 69 THR A O 1
ATOM 533 N N . SER A 1 70 ? 11.530 -2.927 -30.963 1.00 91.44 70 SER A N 1
ATOM 534 C CA . SER A 1 70 ? 12.839 -3.577 -30.798 1.00 91.44 70 SER A CA 1
ATOM 535 C C . SER A 1 70 ? 13.757 -2.908 -29.757 1.00 91.44 70 SER A C 1
ATOM 537 O O . SER A 1 70 ? 14.939 -3.245 -29.675 1.00 91.44 70 SER A O 1
ATOM 539 N N . MET A 1 71 ? 13.232 -1.996 -28.924 1.00 89.00 71 MET A N 1
ATOM 540 C CA . MET A 1 71 ? 13.960 -1.315 -27.848 1.00 89.00 71 MET A CA 1
ATOM 541 C C . MET A 1 71 ? 13.281 -1.504 -26.473 1.00 89.00 71 MET A C 1
ATOM 543 O O . MET A 1 71 ? 12.062 -1.341 -26.367 1.00 89.00 71 MET A O 1
ATOM 547 N N . PRO A 1 72 ? 14.043 -1.772 -25.392 1.00 89.31 72 PRO A N 1
ATOM 548 C CA . PRO A 1 72 ? 15.490 -2.023 -25.374 1.00 89.31 72 PRO A CA 1
ATOM 549 C C . PRO A 1 72 ? 15.851 -3.333 -26.099 1.00 89.31 72 PRO A C 1
ATOM 551 O O . PRO A 1 72 ? 15.059 -4.263 -26.040 1.00 89.31 72 PRO A O 1
ATOM 554 N N . PRO A 1 73 ? 17.008 -3.446 -26.773 1.00 89.94 73 PRO A N 1
ATOM 555 C CA . PRO A 1 73 ? 17.346 -4.642 -27.550 1.00 89.94 73 PRO A CA 1
ATOM 556 C C . PRO A 1 73 ? 17.521 -5.885 -26.663 1.00 89.94 73 PRO A C 1
ATOM 558 O O . PRO A 1 73 ? 17.868 -5.784 -25.490 1.00 89.94 73 PRO A O 1
ATOM 561 N N . ASN A 1 74 ? 17.336 -7.082 -27.215 1.00 87.12 74 ASN A N 1
ATOM 562 C CA . ASN A 1 74 ? 17.671 -8.336 -26.530 1.00 87.12 74 ASN A CA 1
ATOM 563 C C . ASN A 1 74 ? 19.211 -8.497 -26.458 1.00 87.12 74 ASN A C 1
ATOM 565 O O . ASN A 1 74 ? 19.858 -8.316 -27.492 1.00 87.12 74 ASN A O 1
ATOM 569 N N . PRO A 1 75 ? 19.833 -8.805 -25.297 1.00 89.00 75 PRO A N 1
ATOM 570 C CA . PRO A 1 75 ? 19.233 -9.164 -24.002 1.00 89.00 75 PRO A CA 1
ATOM 571 C C . PRO A 1 75 ? 19.105 -8.031 -22.974 1.00 89.00 75 PRO A C 1
ATOM 573 O O . PRO A 1 75 ? 18.720 -8.287 -21.835 1.00 89.00 75 PRO A O 1
ATOM 576 N N . VAL A 1 76 ? 19.355 -6.775 -23.359 1.00 88.88 76 VAL A N 1
ATOM 577 C CA . VAL A 1 76 ? 19.198 -5.591 -22.488 1.00 88.88 76 VAL A CA 1
ATOM 578 C C . VAL A 1 76 ? 17.800 -5.487 -21.883 1.00 88.88 76 VAL A C 1
ATOM 580 O O . VAL A 1 76 ? 17.657 -5.153 -20.707 1.00 88.88 76 VAL A O 1
ATOM 583 N N . VAL A 1 77 ? 16.765 -5.823 -22.657 1.00 92.50 77 VAL A N 1
ATOM 584 C CA . VAL A 1 77 ? 15.372 -5.817 -22.186 1.00 92.50 77 VAL A CA 1
ATOM 585 C C . VAL A 1 77 ? 15.169 -6.634 -20.906 1.00 92.50 77 VAL A C 1
ATOM 587 O O . VAL A 1 77 ? 14.381 -6.226 -20.058 1.00 92.50 77 VAL A O 1
ATOM 590 N N . ILE A 1 78 ? 15.903 -7.737 -20.723 1.00 92.38 78 ILE A N 1
ATOM 591 C CA . ILE A 1 78 ? 15.714 -8.662 -19.599 1.00 92.38 78 ILE A CA 1
ATOM 592 C C . ILE A 1 78 ? 16.061 -7.970 -18.280 1.00 92.38 78 ILE A C 1
ATOM 594 O O . ILE A 1 78 ? 15.236 -7.909 -17.369 1.00 92.38 78 ILE A O 1
ATOM 598 N N . TYR A 1 79 ? 17.266 -7.408 -18.172 1.00 92.12 79 TYR A N 1
ATOM 599 C CA . TYR A 1 79 ? 17.704 -6.785 -16.925 1.00 92.12 79 TYR A CA 1
ATOM 600 C C . TYR A 1 79 ? 17.081 -5.401 -16.695 1.00 92.12 79 TYR A C 1
ATOM 602 O O . TYR A 1 79 ? 16.906 -5.011 -15.542 1.00 92.12 79 TYR A O 1
ATOM 610 N N . ILE A 1 80 ? 16.665 -4.689 -17.753 1.00 93.25 80 ILE A N 1
ATOM 611 C CA . ILE A 1 80 ? 15.847 -3.472 -17.613 1.00 93.25 80 ILE A CA 1
ATOM 612 C C . ILE A 1 80 ? 14.457 -3.816 -17.068 1.00 93.25 80 ILE A C 1
ATOM 614 O O . ILE A 1 80 ? 13.972 -3.117 -16.185 1.00 93.25 80 ILE A O 1
ATOM 618 N N . ALA A 1 81 ? 13.834 -4.905 -17.528 1.00 97.00 81 ALA A N 1
ATOM 619 C CA . ALA A 1 81 ? 12.534 -5.340 -17.022 1.00 97.00 81 ALA A CA 1
ATOM 620 C C .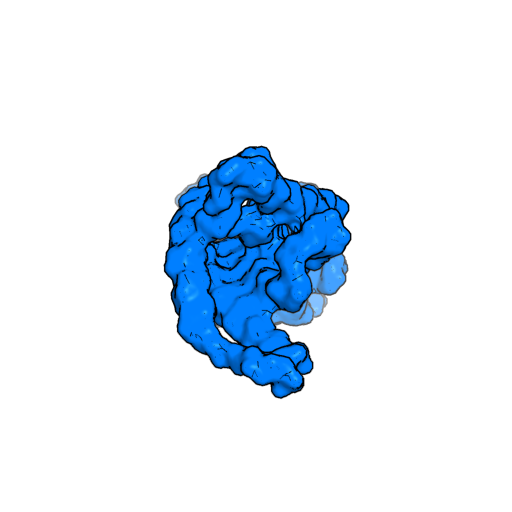 ALA A 1 81 ? 12.592 -5.759 -15.543 1.00 97.00 81 ALA A C 1
ATOM 622 O O . ALA A 1 81 ? 11.684 -5.436 -14.775 1.00 97.00 81 ALA A O 1
ATOM 623 N N . LEU A 1 82 ? 13.676 -6.419 -15.117 1.00 96.75 82 LEU A N 1
ATOM 624 C CA . LEU A 1 82 ? 13.922 -6.718 -13.701 1.00 96.75 82 LEU A CA 1
ATOM 625 C C . LEU A 1 82 ? 14.135 -5.442 -12.871 1.00 96.75 82 LEU A C 1
ATOM 627 O O . LEU A 1 82 ? 13.615 -5.332 -11.758 1.00 96.75 82 LEU A O 1
ATOM 631 N N . GLU A 1 83 ? 14.857 -4.458 -13.408 1.00 96.31 83 GLU A N 1
ATOM 632 C CA . GLU A 1 83 ? 15.079 -3.163 -12.760 1.00 96.31 83 GLU A CA 1
ATOM 633 C C . GLU A 1 83 ? 13.767 -2.394 -12.552 1.00 96.31 83 GLU A C 1
ATOM 635 O O . GLU A 1 83 ? 13.456 -1.996 -11.428 1.00 96.31 83 GLU A O 1
ATOM 640 N N . THR A 1 84 ? 12.962 -2.220 -13.602 1.00 97.38 84 THR A N 1
ATOM 641 C CA . THR A 1 84 ? 11.696 -1.473 -13.542 1.00 97.38 84 THR A CA 1
ATOM 642 C C . THR A 1 84 ? 10.628 -2.192 -12.724 1.00 97.38 84 THR A C 1
ATOM 644 O O . THR A 1 84 ? 9.887 -1.528 -11.996 1.00 97.38 84 THR A O 1
ATOM 647 N N . LEU A 1 85 ? 10.565 -3.531 -12.774 1.00 98.44 85 LEU A N 1
ATOM 648 C CA . LEU A 1 85 ? 9.767 -4.337 -11.841 1.00 98.44 85 LEU A CA 1
ATOM 649 C C . LEU A 1 85 ? 10.131 -3.977 -10.401 1.00 98.44 85 LEU A C 1
ATOM 651 O O . LEU A 1 85 ? 9.254 -3.656 -9.596 1.00 98.44 85 LEU A O 1
ATOM 655 N N . THR A 1 86 ? 11.428 -3.991 -10.089 1.00 98.44 86 THR A N 1
ATOM 656 C CA . THR A 1 86 ? 11.933 -3.701 -8.743 1.00 98.44 86 THR A CA 1
ATOM 657 C C . THR A 1 86 ? 11.598 -2.273 -8.319 1.00 98.44 86 THR A C 1
ATOM 659 O O . THR A 1 86 ? 11.144 -2.065 -7.194 1.00 98.44 86 THR A O 1
ATOM 662 N N . TYR A 1 87 ? 11.733 -1.292 -9.217 1.00 98.06 87 TYR A N 1
ATOM 663 C CA . TYR A 1 87 ? 11.341 0.095 -8.954 1.00 98.06 87 TYR A CA 1
ATOM 664 C C . TYR A 1 87 ? 9.872 0.219 -8.567 1.00 98.06 87 TYR A C 1
ATOM 666 O O . TYR A 1 87 ? 9.574 0.775 -7.510 1.00 98.06 87 TYR A O 1
ATOM 674 N N . GLY A 1 88 ? 8.962 -0.336 -9.370 1.00 98.06 88 GLY A N 1
ATOM 675 C CA . GLY A 1 88 ? 7.530 -0.285 -9.084 1.00 98.06 88 GLY A CA 1
ATOM 676 C C . GLY A 1 88 ? 7.156 -1.016 -7.792 1.00 98.06 88 GLY A C 1
ATOM 677 O O . GLY A 1 88 ? 6.380 -0.491 -6.990 1.00 98.06 88 GLY A O 1
ATOM 678 N N . LEU A 1 89 ? 7.751 -2.190 -7.555 1.00 98.38 89 LEU A N 1
ATOM 679 C CA . LEU A 1 89 ? 7.503 -3.006 -6.368 1.00 98.38 89 LEU A CA 1
ATOM 680 C C . LEU A 1 89 ? 7.957 -2.307 -5.084 1.00 98.38 89 LEU A C 1
ATOM 682 O O . LEU A 1 89 ? 7.166 -2.141 -4.156 1.00 98.38 89 LEU A O 1
ATOM 686 N N . ILE A 1 90 ? 9.231 -1.909 -5.019 1.00 98.50 90 ILE A N 1
ATOM 687 C CA . ILE A 1 90 ? 9.838 -1.348 -3.808 1.00 98.50 90 ILE A CA 1
ATOM 688 C C . ILE A 1 90 ? 9.272 0.039 -3.524 1.00 98.50 90 ILE A C 1
ATOM 690 O O . ILE A 1 90 ? 8.912 0.324 -2.381 1.00 98.50 90 ILE A O 1
ATOM 694 N N . PHE A 1 91 ? 9.116 0.882 -4.548 1.00 97.81 91 PHE A N 1
ATOM 695 C CA . PHE A 1 91 ? 8.519 2.198 -4.359 1.00 97.81 91 PHE A CA 1
ATOM 696 C C . PHE A 1 91 ? 7.064 2.090 -3.893 1.00 97.81 91 PHE A C 1
ATOM 698 O O . PHE A 1 91 ? 6.702 2.723 -2.903 1.00 97.81 91 PHE A O 1
ATOM 705 N N . GLY A 1 92 ? 6.248 1.239 -4.525 1.00 95.38 92 GLY A N 1
ATOM 706 C CA . GLY A 1 92 ? 4.874 0.996 -4.082 1.00 95.38 92 GLY A CA 1
ATOM 707 C C . GLY A 1 92 ? 4.802 0.386 -2.677 1.00 95.38 92 GLY A C 1
ATOM 708 O O . GLY A 1 92 ? 3.951 0.752 -1.873 1.00 95.38 92 GLY A O 1
ATOM 709 N N . LEU A 1 93 ? 5.724 -0.502 -2.310 1.00 93.94 93 LEU A N 1
ATOM 710 C CA . LEU A 1 93 ? 5.757 -1.061 -0.959 1.00 93.94 93 LEU A CA 1
ATOM 711 C C . LEU A 1 93 ? 6.051 0.015 0.095 1.00 93.94 93 LEU A C 1
ATOM 713 O O . LEU A 1 93 ? 5.387 0.056 1.129 1.00 93.94 93 LEU A O 1
ATOM 717 N N . LEU A 1 94 ? 7.052 0.861 -0.145 1.00 93.12 94 LEU A N 1
ATOM 718 C CA . LEU A 1 94 ? 7.504 1.852 0.830 1.00 93.12 94 LEU A CA 1
ATOM 719 C C . LEU A 1 94 ? 6.571 3.063 0.895 1.00 93.12 94 LEU A C 1
ATOM 721 O O . LEU A 1 94 ? 6.104 3.415 1.975 1.00 93.12 94 LEU A O 1
ATOM 725 N N . PHE A 1 95 ? 6.274 3.680 -0.247 1.00 92.12 95 PHE A N 1
ATOM 726 C CA . PHE A 1 95 ? 5.486 4.907 -0.302 1.00 92.12 95 PHE A CA 1
ATOM 727 C C . PHE A 1 95 ? 3.984 4.637 -0.170 1.00 92.12 95 PHE A C 1
ATOM 729 O O . PHE A 1 95 ? 3.326 5.270 0.652 1.00 92.12 95 PHE A O 1
ATOM 736 N N . TYR A 1 96 ? 3.445 3.691 -0.945 1.00 86.62 96 TYR A N 1
ATOM 737 C CA . TYR A 1 96 ? 2.003 3.437 -0.971 1.00 86.62 96 TYR A CA 1
ATOM 738 C C . TYR A 1 96 ? 1.562 2.593 0.233 1.00 86.62 96 TYR A C 1
ATOM 740 O O . TYR A 1 96 ? 0.737 3.052 1.012 1.00 86.62 96 TYR A O 1
ATOM 748 N N . LYS A 1 97 ? 2.178 1.422 0.467 1.00 80.62 97 LYS A N 1
ATOM 749 C CA . LYS A 1 97 ? 1.752 0.503 1.544 1.00 80.62 97 LYS A CA 1
ATOM 750 C C . LYS A 1 97 ? 2.290 0.852 2.940 1.00 80.62 97 LYS A C 1
ATOM 752 O O . LYS A 1 97 ? 1.599 0.633 3.928 1.00 80.62 97 LYS A O 1
ATOM 757 N N . LYS A 1 98 ? 3.539 1.321 3.058 1.00 82.06 98 LYS A N 1
ATOM 758 C CA . LYS A 1 98 ? 4.170 1.646 4.358 1.00 82.06 98 LYS A CA 1
ATOM 759 C C . LYS A 1 98 ? 4.151 3.136 4.710 1.00 82.06 98 LYS A C 1
ATOM 761 O O . LYS A 1 98 ? 4.608 3.491 5.793 1.00 82.06 98 LYS A O 1
ATOM 766 N N . HIS A 1 99 ? 3.646 3.995 3.825 1.00 82.50 99 HIS A N 1
ATOM 767 C CA . HIS A 1 99 ? 3.562 5.447 4.023 1.00 82.50 99 HIS A CA 1
ATOM 768 C C . HIS A 1 99 ? 4.894 6.123 4.393 1.00 82.50 99 HIS A C 1
ATOM 770 O O . HIS A 1 99 ? 4.930 7.108 5.133 1.00 82.50 99 HIS A O 1
ATOM 776 N N . PHE A 1 100 ? 6.014 5.607 3.881 1.00 84.56 100 PHE A N 1
ATOM 777 C CA . PHE A 1 100 ? 7.316 6.245 4.054 1.00 84.56 100 PHE A CA 1
ATOM 778 C C . PHE A 1 100 ? 7.404 7.541 3.241 1.00 84.56 100 PHE A C 1
ATOM 780 O O . PHE A 1 100 ? 6.665 7.764 2.280 1.00 84.56 100 PHE A O 1
ATOM 787 N N . ASN A 1 101 ? 8.358 8.404 3.605 1.00 90.38 101 ASN A N 1
ATOM 788 C CA . ASN A 1 101 ? 8.636 9.630 2.861 1.00 90.38 101 ASN A CA 1
ATOM 789 C C . ASN A 1 101 ? 8.889 9.310 1.375 1.00 90.38 101 ASN A C 1
ATOM 791 O O . ASN A 1 101 ? 9.682 8.423 1.052 1.00 90.38 101 ASN A O 1
ATOM 795 N N . ILE A 1 102 ? 8.225 10.044 0.478 1.00 92.69 102 ILE A N 1
ATOM 796 C CA . ILE A 1 102 ? 8.287 9.822 -0.971 1.00 92.69 102 ILE A CA 1
ATOM 797 C C . ILE A 1 102 ? 9.715 9.881 -1.528 1.00 92.69 102 ILE A C 1
ATOM 799 O O . ILE A 1 102 ? 10.078 9.043 -2.348 1.00 92.69 102 ILE A O 1
ATOM 803 N N . TYR A 1 103 ? 10.548 10.809 -1.048 1.00 95.25 103 TYR A N 1
ATOM 804 C CA . TYR A 1 103 ? 11.931 10.956 -1.509 1.00 95.25 103 TYR A CA 1
ATOM 805 C C . TYR A 1 103 ? 12.800 9.789 -1.041 1.00 95.25 103 TYR A C 1
ATOM 807 O O . TYR A 1 103 ? 13.547 9.220 -1.832 1.00 95.25 103 TYR A O 1
ATOM 815 N N . LEU A 1 104 ? 12.652 9.382 0.224 1.00 94.56 104 LEU A N 1
ATOM 816 C CA . LEU A 1 104 ? 13.382 8.235 0.767 1.00 94.56 104 LEU A CA 1
ATOM 817 C C . LEU A 1 104 ? 12.961 6.930 0.077 1.00 94.56 104 LEU A C 1
ATOM 819 O O . LEU A 1 104 ? 13.802 6.102 -0.259 1.00 94.56 104 LEU A O 1
ATOM 823 N N . SER A 1 105 ? 11.664 6.776 -0.187 1.00 96.00 105 SER A N 1
ATOM 824 C CA . SER A 1 105 ? 11.114 5.626 -0.905 1.00 96.00 105 SER A CA 1
ATOM 825 C C . SER A 1 105 ? 11.660 5.538 -2.330 1.00 96.00 105 SER A C 1
ATOM 827 O O . SER A 1 105 ? 12.016 4.448 -2.773 1.00 96.00 105 SER A O 1
ATOM 829 N N . LEU A 1 106 ? 11.764 6.672 -3.038 1.00 96.94 106 LEU A N 1
ATOM 830 C CA . LEU A 1 106 ? 12.379 6.730 -4.367 1.00 96.94 106 LEU A CA 1
ATOM 831 C C . LEU A 1 106 ? 13.855 6.348 -4.316 1.00 96.94 106 LEU A C 1
ATOM 833 O O . LEU A 1 106 ? 14.273 5.506 -5.101 1.00 96.94 106 LEU A O 1
ATOM 837 N N . LEU A 1 107 ? 14.623 6.911 -3.382 1.00 96.81 107 LEU A N 1
ATOM 838 C CA . LEU A 1 107 ? 16.055 6.638 -3.259 1.00 96.81 107 LEU A CA 1
ATOM 839 C C . LEU A 1 107 ? 16.326 5.153 -2.990 1.00 96.81 107 LEU A C 1
ATOM 841 O O . LEU A 1 107 ? 17.164 4.548 -3.659 1.00 96.81 107 LEU A O 1
ATOM 845 N N . ILE A 1 108 ? 15.581 4.543 -2.064 1.00 97.44 108 ILE A N 1
ATOM 846 C CA . ILE A 1 108 ? 15.708 3.110 -1.766 1.00 97.44 108 ILE A CA 1
ATOM 847 C C . ILE A 1 108 ? 15.301 2.273 -2.982 1.00 97.44 108 ILE A C 1
ATOM 849 O O . ILE A 1 108 ? 16.017 1.344 -3.347 1.00 97.44 108 ILE A O 1
ATOM 853 N N . ALA A 1 109 ? 14.191 2.610 -3.646 1.00 97.56 109 ALA A N 1
ATOM 854 C CA . ALA A 1 109 ? 13.764 1.903 -4.848 1.00 97.56 109 ALA A CA 1
ATOM 855 C C . ALA A 1 109 ? 14.820 1.993 -5.960 1.00 97.56 109 ALA A C 1
ATOM 857 O O . ALA A 1 109 ? 15.167 0.964 -6.531 1.00 97.56 109 ALA A O 1
ATOM 858 N N . MET A 1 110 ? 15.372 3.186 -6.218 1.00 95.31 110 MET A N 1
ATOM 859 C CA . MET A 1 110 ? 16.468 3.412 -7.168 1.00 95.31 110 MET A CA 1
ATOM 860 C C . MET A 1 110 ? 17.671 2.526 -6.845 1.00 95.31 110 MET A C 1
ATOM 862 O O . MET A 1 110 ? 18.178 1.829 -7.716 1.00 95.31 110 MET A O 1
ATOM 866 N N . PHE A 1 111 ? 18.098 2.483 -5.585 1.00 94.56 111 PHE A N 1
ATOM 867 C CA . PHE A 1 111 ? 19.207 1.627 -5.176 1.00 94.56 111 PHE A CA 1
ATOM 868 C C . PHE A 1 111 ? 18.907 0.136 -5.407 1.00 94.56 111 PHE A C 1
ATOM 870 O O . PHE A 1 111 ? 19.696 -0.565 -6.041 1.00 94.56 111 PHE A O 1
ATOM 877 N N . CYS A 1 112 ? 17.740 -0.347 -4.971 1.00 96.88 112 CYS A N 1
ATOM 878 C CA . CYS A 1 112 ? 17.341 -1.745 -5.142 1.00 96.88 112 CYS A CA 1
ATOM 879 C C . CYS A 1 112 ? 17.219 -2.154 -6.615 1.00 96.88 112 CYS A C 1
ATOM 881 O O . CYS A 1 112 ? 17.688 -3.228 -6.986 1.00 96.88 112 CYS A O 1
ATOM 883 N N . GLY A 1 113 ? 16.620 -1.324 -7.472 1.00 95.19 113 GLY A N 1
ATOM 884 C CA . GLY A 1 113 ? 16.509 -1.666 -8.891 1.00 95.19 113 GLY A CA 1
ATOM 885 C C . GLY A 1 113 ? 17.849 -1.605 -9.623 1.00 95.19 113 GLY A C 1
ATOM 886 O O . GLY A 1 113 ? 18.070 -2.426 -10.506 1.00 95.19 113 GLY A O 1
ATOM 887 N N . ARG A 1 114 ? 18.802 -0.760 -9.199 1.00 91.94 114 ARG A N 1
ATOM 888 C CA . ARG A 1 114 ? 20.183 -0.829 -9.709 1.00 91.94 114 ARG A CA 1
ATOM 889 C C . ARG A 1 114 ? 20.858 -2.151 -9.356 1.00 91.94 114 ARG A C 1
ATOM 891 O O . ARG A 1 114 ? 21.509 -2.736 -10.217 1.00 91.94 114 ARG A O 1
ATOM 898 N N . LEU A 1 115 ? 20.664 -2.659 -8.139 1.00 92.75 115 LEU A N 1
ATOM 899 C CA . LEU A 1 115 ? 21.145 -3.996 -7.773 1.00 92.75 115 LEU A CA 1
ATOM 900 C C . LEU A 1 115 ? 20.482 -5.088 -8.623 1.00 92.75 115 LEU A C 1
ATOM 902 O O . LEU A 1 115 ? 21.176 -5.978 -9.112 1.00 92.75 115 LEU A O 1
ATOM 906 N N . ALA A 1 116 ? 19.171 -4.990 -8.863 1.00 94.94 116 ALA A N 1
ATOM 907 C CA . ALA A 1 116 ? 18.451 -5.918 -9.735 1.00 94.94 116 ALA A CA 1
ATOM 908 C C . ALA A 1 116 ? 18.953 -5.867 -11.189 1.00 94.94 116 ALA A C 1
ATOM 910 O O . ALA A 1 116 ? 19.104 -6.914 -11.816 1.00 94.94 116 ALA A O 1
ATOM 911 N N . ASN A 1 117 ? 19.269 -4.676 -11.708 1.00 91.31 117 ASN A N 1
ATOM 912 C CA . ASN A 1 117 ? 19.860 -4.491 -13.033 1.00 91.31 117 ASN A CA 1
ATOM 913 C C . ASN A 1 117 ? 21.224 -5.191 -13.134 1.00 91.31 117 ASN A C 1
ATOM 915 O O . ASN A 1 117 ? 21.439 -5.995 -14.038 1.00 91.31 117 ASN A O 1
ATOM 919 N N . ILE A 1 118 ? 22.126 -4.929 -12.179 1.00 88.94 118 ILE A N 1
ATOM 920 C CA . ILE A 1 118 ? 23.473 -5.520 -12.143 1.00 88.94 118 ILE A CA 1
ATOM 921 C C . ILE A 1 118 ? 23.382 -7.044 -12.066 1.00 88.94 118 ILE A C 1
ATOM 923 O O . ILE A 1 118 ? 24.059 -7.739 -12.822 1.00 88.94 118 ILE A O 1
ATOM 927 N N . PHE A 1 119 ? 22.517 -7.557 -11.191 1.00 88.94 119 PHE A N 1
ATOM 928 C CA . PHE A 1 119 ? 22.292 -8.988 -11.041 1.00 88.94 119 PHE A CA 1
ATOM 929 C C . PHE A 1 119 ? 21.708 -9.617 -12.314 1.00 88.94 119 PHE A C 1
ATOM 931 O O . PHE A 1 119 ? 22.202 -10.640 -12.777 1.00 88.94 119 PHE A O 1
ATOM 938 N N . GLY A 1 120 ? 20.707 -8.985 -12.932 1.00 89.44 120 GLY A N 1
ATOM 939 C CA . GLY A 1 120 ? 20.129 -9.454 -14.190 1.00 89.44 120 GLY A CA 1
ATOM 940 C C . GLY A 1 120 ? 21.146 -9.467 -15.333 1.00 89.44 120 GLY A C 1
ATOM 941 O O . GLY A 1 120 ? 21.200 -10.425 -16.099 1.00 89.44 120 GLY A O 1
ATOM 942 N N . ASN A 1 121 ? 21.985 -8.436 -15.429 1.00 86.62 121 ASN A N 1
ATOM 943 C CA . ASN A 1 121 ? 23.056 -8.363 -16.419 1.00 86.62 121 ASN A CA 1
ATOM 944 C C . ASN A 1 121 ? 24.105 -9.467 -16.200 1.00 86.62 121 ASN A C 1
ATOM 946 O O . ASN A 1 121 ? 24.529 -10.109 -17.157 1.00 86.62 121 ASN A O 1
ATOM 950 N N . TYR A 1 122 ? 24.470 -9.742 -14.943 1.00 85.75 122 TYR A N 1
ATOM 951 C CA . TYR A 1 122 ? 25.338 -10.866 -14.590 1.00 85.75 122 TYR A CA 1
ATOM 952 C C . TYR A 1 122 ? 24.746 -12.211 -15.043 1.00 85.75 122 TYR A C 1
ATOM 954 O O . TYR A 1 122 ? 25.411 -12.952 -15.762 1.00 85.75 122 TYR A O 1
ATOM 962 N N . LEU A 1 123 ? 23.475 -12.488 -14.723 1.00 85.50 123 LEU A N 1
ATOM 963 C CA . LEU A 1 123 ? 22.801 -13.722 -15.151 1.00 85.50 123 LEU A CA 1
ATOM 964 C C . LEU A 1 123 ? 22.764 -13.872 -16.675 1.00 85.50 123 LEU A C 1
ATOM 966 O O . LEU A 1 123 ? 23.010 -14.954 -17.203 1.00 85.50 123 LEU A O 1
ATOM 970 N N . VAL A 1 124 ? 22.472 -12.787 -17.394 1.00 84.62 124 VAL A N 1
ATOM 971 C CA . VAL A 1 124 ? 22.475 -12.787 -18.861 1.00 84.62 124 VAL A CA 1
ATOM 972 C C . VAL A 1 124 ? 23.874 -13.077 -19.407 1.00 84.62 124 VAL A C 1
ATOM 974 O O . VAL A 1 124 ? 23.998 -13.852 -20.352 1.00 84.62 124 VAL A O 1
ATOM 977 N N . ALA A 1 125 ? 24.923 -12.487 -18.830 1.00 79.62 125 ALA A N 1
ATOM 978 C CA . ALA A 1 125 ? 26.296 -12.722 -19.266 1.00 79.62 125 ALA A CA 1
ATOM 979 C C . ALA A 1 125 ? 26.715 -14.191 -19.076 1.00 79.62 125 ALA A C 1
ATOM 981 O O . ALA A 1 125 ? 27.255 -14.789 -20.006 1.00 79.62 125 ALA A O 1
ATOM 982 N N . GLU A 1 126 ? 26.397 -14.786 -17.925 1.00 77.62 126 GLU A N 1
ATOM 983 C CA . GLU A 1 126 ? 26.687 -16.197 -17.629 1.00 77.62 126 GLU A CA 1
ATOM 984 C C . GLU A 1 126 ? 25.914 -17.157 -18.546 1.00 77.62 126 GLU A C 1
ATOM 986 O O . GLU A 1 126 ? 26.471 -18.125 -19.052 1.00 77.62 126 GLU A O 1
ATOM 991 N N . VAL A 1 127 ? 24.634 -16.889 -18.818 1.00 75.06 127 VAL A N 1
ATOM 992 C CA . VAL A 1 127 ? 23.785 -17.812 -19.594 1.00 75.06 127 VAL A CA 1
ATOM 993 C C . VAL A 1 127 ? 23.971 -17.658 -21.107 1.00 75.06 127 VAL A C 1
ATOM 995 O O . VAL A 1 127 ? 23.997 -18.654 -21.827 1.00 75.06 127 VAL A O 1
ATOM 998 N N . PHE A 1 128 ? 24.091 -16.427 -21.616 1.00 66.56 128 PHE A N 1
ATOM 999 C CA . PHE A 1 128 ? 24.082 -16.150 -23.061 1.00 66.56 128 PHE A CA 1
ATOM 1000 C C . PHE A 1 128 ? 25.461 -15.849 -23.653 1.00 66.56 128 PHE A C 1
ATOM 1002 O O . PHE A 1 128 ? 25.652 -16.031 -24.856 1.00 66.56 128 PHE A O 1
ATOM 1009 N N . LEU A 1 129 ? 26.419 -15.369 -22.853 1.00 63.44 129 LEU A N 1
ATOM 1010 C CA . LEU A 1 129 ? 27.719 -14.895 -23.348 1.00 63.44 129 LEU A CA 1
ATOM 1011 C C . LEU A 1 129 ? 28.911 -15.735 -22.876 1.00 63.44 129 LEU A C 1
ATOM 1013 O O . LEU A 1 129 ? 30.015 -15.510 -23.380 1.00 63.44 129 LEU A O 1
ATOM 1017 N N . ALA A 1 130 ? 28.697 -16.747 -22.024 1.00 58.91 130 ALA A N 1
ATOM 1018 C CA . ALA A 1 130 ? 29.731 -17.708 -21.622 1.00 58.91 130 ALA A CA 1
ATOM 1019 C C . ALA A 1 130 ? 30.431 -18.379 -22.820 1.00 58.91 130 ALA A C 1
ATOM 1021 O O . ALA A 1 130 ? 31.617 -18.685 -22.748 1.00 58.91 130 ALA A O 1
ATOM 1022 N N . ASN A 1 131 ? 29.735 -18.519 -23.955 1.00 55.53 131 ASN A N 1
ATOM 1023 C CA . ASN A 1 131 ? 30.265 -19.133 -25.176 1.00 55.53 131 ASN A CA 1
ATOM 1024 C C . ASN A 1 131 ? 30.897 -18.144 -26.183 1.00 55.53 131 ASN A C 1
ATOM 1026 O O . ASN A 1 131 ? 31.418 -18.584 -27.203 1.00 55.53 131 ASN A O 1
ATOM 1030 N N . ILE A 1 132 ? 30.838 -16.821 -25.954 1.00 56.38 132 ILE A N 1
ATOM 1031 C CA . ILE A 1 132 ? 31.213 -15.785 -26.953 1.00 56.38 132 ILE A CA 1
ATOM 1032 C C . ILE A 1 132 ? 32.435 -14.948 -26.512 1.00 56.38 132 ILE A C 1
ATOM 1034 O O . ILE A 1 132 ? 32.785 -13.950 -27.139 1.00 56.38 132 ILE A O 1
ATOM 1038 N N . SER A 1 133 ? 33.137 -15.339 -25.445 1.00 51.97 133 SER A N 1
ATOM 1039 C CA . SER A 1 133 ? 34.370 -14.658 -24.996 1.00 51.97 133 SER A CA 1
ATOM 1040 C C . SER A 1 133 ? 34.185 -13.159 -24.695 1.00 51.97 133 SER A C 1
ATOM 1042 O O . SER A 1 133 ? 35.141 -12.386 -24.751 1.00 51.97 133 SER A O 1
ATOM 1044 N N . LYS A 1 134 ? 32.957 -12.720 -24.387 1.00 57.16 134 LYS A N 1
ATOM 1045 C CA . LYS A 1 134 ? 32.659 -11.363 -23.908 1.00 57.16 134 LYS A CA 1
ATOM 1046 C C . LYS A 1 134 ? 32.341 -11.442 -22.415 1.00 57.16 134 LYS A C 1
ATOM 1048 O O . LYS A 1 134 ? 31.167 -11.561 -22.067 1.00 57.16 134 LYS A O 1
ATOM 1053 N N . PRO A 1 135 ? 33.360 -11.423 -21.537 1.00 57.47 135 PRO A N 1
ATOM 1054 C CA . PRO A 1 135 ? 33.137 -11.534 -20.104 1.00 57.47 135 PRO A CA 1
ATOM 1055 C C . PRO A 1 135 ? 32.319 -10.349 -19.587 1.00 57.47 135 PRO A C 1
ATOM 1057 O O . PRO A 1 135 ? 32.313 -9.261 -20.173 1.00 57.47 135 PRO A O 1
ATOM 1060 N N . PHE A 1 136 ? 31.654 -10.546 -18.452 1.00 67.19 136 PHE A N 1
ATOM 1061 C CA . PHE A 1 136 ? 31.098 -9.447 -17.677 1.00 67.19 136 PHE A CA 1
ATOM 1062 C C . PHE A 1 136 ? 32.227 -8.476 -17.294 1.00 67.19 136 PHE A C 1
ATOM 1064 O O . PHE A 1 136 ? 33.134 -8.819 -16.538 1.00 67.19 136 PHE A O 1
ATOM 1071 N N . ILE A 1 137 ? 32.188 -7.254 -17.831 1.00 67.75 137 ILE A N 1
ATOM 1072 C CA . ILE A 1 137 ? 33.186 -6.217 -17.544 1.00 67.75 137 ILE A CA 1
ATOM 1073 C C . ILE A 1 137 ? 32.547 -5.178 -16.626 1.00 67.75 137 ILE A C 1
ATOM 1075 O O . ILE A 1 137 ? 31.786 -4.314 -17.072 1.00 67.75 137 ILE A O 1
ATOM 1079 N N . LEU A 1 138 ? 32.908 -5.229 -15.341 1.00 63.81 138 LEU A N 1
ATOM 1080 C CA . LEU A 1 138 ? 32.431 -4.299 -14.311 1.00 63.81 138 LEU A CA 1
ATOM 1081 C C . LEU A 1 138 ? 32.654 -2.824 -14.701 1.00 63.81 138 LEU A C 1
ATOM 1083 O O . LEU A 1 138 ? 31.808 -1.975 -14.435 1.00 63.81 138 LEU A O 1
ATOM 1087 N N . LEU A 1 139 ? 33.742 -2.520 -15.416 1.00 60.22 139 LEU A N 1
ATOM 1088 C CA . LEU A 1 139 ? 34.048 -1.172 -15.916 1.00 60.22 139 LEU A CA 1
ATOM 1089 C C . LEU A 1 139 ? 32.967 -0.602 -16.855 1.00 60.22 139 LEU A C 1
ATOM 1091 O O . LEU A 1 139 ? 32.684 0.595 -16.801 1.00 60.22 139 LEU A O 1
ATOM 1095 N N . ASN A 1 140 ? 32.310 -1.433 -17.671 1.00 67.12 140 ASN A N 1
ATOM 1096 C CA . ASN A 1 140 ? 31.235 -0.979 -18.562 1.00 67.12 140 ASN A CA 1
ATOM 1097 C C . ASN A 1 140 ? 29.955 -0.656 -17.783 1.00 67.12 140 ASN A C 1
ATOM 1099 O O . ASN A 1 140 ? 29.249 0.298 -18.105 1.00 67.12 140 ASN A O 1
ATOM 1103 N N . VAL A 1 141 ? 29.689 -1.410 -16.715 1.00 67.69 141 VAL A N 1
ATOM 1104 C CA . VAL A 1 141 ? 28.580 -1.150 -15.789 1.00 67.69 141 VAL A CA 1
ATOM 1105 C C . VAL A 1 141 ? 28.804 0.171 -15.047 1.00 67.69 141 VAL A C 1
ATOM 1107 O O . VAL A 1 141 ? 27.900 1.001 -14.974 1.00 67.69 141 VAL A O 1
ATOM 1110 N N . LEU A 1 142 ? 30.030 0.414 -14.572 1.00 64.19 142 LEU A N 1
ATOM 1111 C CA . LEU A 1 142 ? 30.398 1.653 -13.882 1.00 64.19 142 LEU A CA 1
ATOM 1112 C C . LEU A 1 142 ? 30.317 2.886 -14.797 1.00 64.19 142 LEU A C 1
ATOM 1114 O O . LEU A 1 142 ? 29.883 3.949 -14.356 1.00 64.19 142 LEU A O 1
ATOM 1118 N N . LYS A 1 143 ? 30.658 2.755 -16.085 1.00 64.44 143 LYS A N 1
ATOM 1119 C CA . LYS A 1 143 ? 30.548 3.860 -17.053 1.00 64.44 143 LYS A CA 1
ATOM 1120 C C . LYS A 1 143 ? 29.092 4.293 -17.274 1.00 64.44 143 LYS A C 1
ATOM 1122 O O . LYS A 1 143 ? 28.810 5.492 -17.311 1.00 64.44 143 LYS A O 1
ATOM 1127 N N . ASN A 1 144 ? 28.167 3.333 -17.321 1.00 66.12 144 ASN A N 1
ATOM 1128 C CA . ASN A 1 144 ? 26.729 3.583 -17.477 1.00 66.12 144 ASN A CA 1
ATOM 1129 C C . ASN A 1 144 ? 26.077 4.198 -16.221 1.00 66.12 144 ASN A C 1
ATOM 1131 O O . ASN A 1 144 ? 25.014 4.815 -16.312 1.00 66.12 144 ASN A O 1
ATOM 1135 N N . LEU A 1 145 ? 26.725 4.090 -15.056 1.00 67.75 145 LEU A N 1
ATOM 1136 C CA . LEU A 1 145 ? 26.226 4.635 -13.792 1.00 67.75 145 LEU A CA 1
ATOM 1137 C C . LEU A 1 145 ? 26.209 6.173 -13.777 1.00 67.75 145 LEU A C 1
ATOM 1139 O O . LEU A 1 145 ? 25.287 6.772 -13.227 1.00 67.75 145 LEU A O 1
ATOM 1143 N N . SER A 1 146 ? 27.195 6.815 -14.416 1.00 67.44 146 SER A N 1
ATOM 1144 C CA . SER A 1 146 ? 27.327 8.281 -14.433 1.00 67.44 146 SER A CA 1
ATOM 1145 C C . SER A 1 146 ? 26.162 8.977 -15.149 1.00 67.44 146 SER A C 1
ATOM 1147 O O . SER A 1 146 ? 25.588 9.927 -14.621 1.00 67.44 146 SER A O 1
ATOM 1149 N N . GLN A 1 147 ? 25.742 8.457 -16.305 1.00 67.31 147 GLN A N 1
ATOM 1150 C CA . GLN A 1 147 ? 24.561 8.946 -17.028 1.00 67.31 147 GLN A CA 1
ATOM 1151 C C . GLN A 1 147 ? 23.268 8.653 -16.257 1.00 67.31 147 GLN A C 1
ATOM 1153 O O . GLN A 1 147 ? 22.370 9.493 -16.196 1.00 67.31 147 GLN A O 1
ATOM 1158 N N . GLY A 1 148 ? 23.205 7.494 -15.592 1.00 73.25 148 GLY A N 1
ATOM 1159 C CA . GLY A 1 148 ? 22.076 7.112 -14.749 1.00 73.25 148 GLY A CA 1
ATOM 1160 C C . GLY A 1 148 ? 21.834 8.045 -13.558 1.00 73.25 148 GLY A C 1
ATOM 1161 O O . GLY A 1 148 ? 20.702 8.117 -13.079 1.00 73.25 148 GLY A O 1
ATOM 1162 N N . LEU A 1 149 ? 22.856 8.777 -13.100 1.00 82.88 149 LEU A N 1
ATOM 1163 C CA . LEU A 1 149 ? 22.743 9.708 -11.977 1.00 82.88 149 LEU A CA 1
ATOM 1164 C C . LEU A 1 149 ? 21.936 10.960 -12.341 1.00 82.88 149 LEU A C 1
ATOM 1166 O O . LEU A 1 149 ? 21.101 11.395 -11.551 1.00 82.88 149 LEU A O 1
ATOM 1170 N N . VAL A 1 150 ? 22.128 11.507 -13.547 1.00 85.12 150 VAL A N 1
ATOM 1171 C CA . VAL A 1 150 ? 21.357 12.676 -14.010 1.00 85.12 150 VAL A CA 1
ATOM 1172 C C . VAL A 1 150 ? 19.872 12.326 -14.101 1.00 85.12 150 VAL A C 1
ATOM 1174 O O . VAL A 1 150 ? 19.030 13.056 -13.579 1.00 85.12 150 VAL A O 1
ATOM 1177 N N . GLY A 1 151 ? 19.554 11.159 -14.667 1.00 86.31 151 GLY A N 1
ATOM 1178 C CA . GLY A 1 151 ? 18.178 10.668 -14.717 1.00 86.31 151 GLY A CA 1
ATOM 1179 C C . GLY A 1 151 ? 17.575 10.420 -13.341 1.00 86.31 151 GLY A C 1
ATOM 1180 O O . GLY A 1 151 ? 16.425 10.790 -13.117 1.00 86.31 151 GLY A O 1
ATOM 1181 N N . ALA A 1 152 ? 18.346 9.888 -12.390 1.00 88.94 152 ALA A N 1
ATOM 1182 C CA . ALA A 1 152 ? 17.884 9.719 -11.013 1.00 88.94 152 ALA A CA 1
ATOM 1183 C C . ALA A 1 152 ? 17.515 11.065 -10.361 1.00 88.94 152 ALA A C 1
ATOM 1185 O O . ALA A 1 152 ? 16.464 11.179 -9.728 1.00 88.94 152 ALA A O 1
ATOM 1186 N N . VAL A 1 153 ? 18.325 12.111 -10.564 1.00 91.44 153 VAL A N 1
ATOM 1187 C CA . VAL A 1 153 ? 18.020 13.465 -10.070 1.00 91.44 153 VAL A CA 1
ATOM 1188 C C . VAL A 1 153 ? 16.730 13.998 -10.695 1.00 91.44 153 VAL A C 1
ATOM 1190 O O . VAL A 1 153 ? 15.845 14.461 -9.976 1.00 91.44 153 VAL A O 1
ATOM 1193 N N . ILE A 1 154 ? 16.572 13.879 -12.015 1.00 91.19 154 ILE A N 1
ATOM 1194 C CA . ILE A 1 154 ? 15.359 14.329 -12.713 1.00 91.19 154 ILE A CA 1
ATOM 1195 C C . ILE A 1 154 ? 14.124 13.556 -12.224 1.00 91.19 154 ILE A C 1
ATOM 1197 O O . ILE A 1 154 ? 13.071 14.148 -11.984 1.00 91.19 154 ILE A O 1
ATOM 1201 N N . GLN A 1 155 ? 14.239 12.245 -12.016 1.00 93.19 155 GLN A N 1
ATOM 1202 C CA . GLN A 1 155 ? 13.176 11.414 -11.452 1.00 93.19 155 GLN A CA 1
ATOM 1203 C C . GLN A 1 155 ? 12.789 11.860 -10.034 1.00 93.19 155 GLN A C 1
ATOM 1205 O O . GLN A 1 155 ? 11.597 11.991 -9.751 1.00 93.19 155 GLN A O 1
ATOM 1210 N N . MET A 1 156 ? 13.763 12.168 -9.169 1.00 93.44 156 MET A N 1
ATOM 1211 C CA . MET A 1 156 ? 13.510 12.694 -7.820 1.00 93.44 156 MET A CA 1
ATOM 1212 C C . MET A 1 156 ? 12.794 14.050 -7.822 1.00 93.44 156 MET A C 1
ATOM 1214 O O . MET A 1 156 ? 12.077 14.349 -6.870 1.00 93.44 156 MET A O 1
ATOM 1218 N N . LEU A 1 157 ? 12.947 14.856 -8.874 1.00 94.25 157 LEU A N 1
ATOM 1219 C CA . LEU A 1 157 ? 12.226 16.122 -9.023 1.00 94.25 157 LEU A CA 1
ATOM 1220 C C . LEU A 1 157 ? 10.813 15.914 -9.584 1.00 94.25 157 LEU A C 1
ATOM 1222 O O . LEU A 1 157 ? 9.840 16.432 -9.038 1.00 94.25 157 LEU A O 1
ATOM 1226 N N . ILE A 1 158 ? 10.683 15.144 -10.667 1.00 94.50 158 ILE A N 1
ATOM 1227 C CA . ILE A 1 158 ? 9.425 15.012 -11.414 1.00 94.50 158 ILE A CA 1
ATOM 1228 C C . ILE A 1 158 ? 8.425 14.113 -10.684 1.00 94.50 158 ILE A C 1
ATOM 1230 O O . ILE A 1 158 ? 7.254 14.477 -10.551 1.00 94.50 158 ILE A O 1
ATOM 1234 N N . ILE A 1 159 ? 8.856 12.942 -10.204 1.00 95.62 159 ILE A N 1
ATOM 1235 C CA . ILE A 1 159 ? 7.933 11.920 -9.693 1.00 95.62 159 ILE A CA 1
ATOM 1236 C C . ILE A 1 159 ? 7.124 12.432 -8.493 1.00 95.62 159 ILE A C 1
ATOM 1238 O O . ILE A 1 159 ? 5.895 12.309 -8.526 1.00 95.62 159 ILE A O 1
ATOM 1242 N N . PRO A 1 160 ? 7.731 13.061 -7.467 1.00 93.69 160 PRO A N 1
ATOM 1243 C CA . PRO A 1 160 ? 6.969 13.558 -6.326 1.00 93.69 160 PRO A CA 1
ATOM 1244 C C . PRO A 1 160 ? 5.962 14.646 -6.692 1.00 93.69 160 PRO A C 1
ATOM 1246 O O . PRO A 1 160 ? 4.864 14.669 -6.136 1.00 93.69 160 PRO A O 1
ATOM 1249 N N . VAL A 1 161 ? 6.313 15.534 -7.628 1.00 94.31 161 VAL A N 1
ATOM 1250 C CA . VAL A 1 161 ? 5.425 16.610 -8.088 1.00 94.31 161 VAL A CA 1
ATOM 1251 C C . VAL A 1 161 ? 4.203 16.026 -8.789 1.00 94.31 161 VAL A C 1
ATOM 1253 O O . VAL A 1 161 ? 3.075 16.398 -8.458 1.00 94.31 161 VAL A O 1
ATOM 1256 N N . VAL A 1 162 ? 4.415 15.086 -9.713 1.00 94.19 162 VAL A N 1
ATOM 1257 C CA . VAL A 1 162 ? 3.329 14.427 -10.448 1.00 94.19 162 VAL A CA 1
ATOM 1258 C C . VAL A 1 162 ? 2.439 13.641 -9.492 1.00 94.19 162 VAL A C 1
ATOM 1260 O O . VAL A 1 162 ? 1.227 13.839 -9.504 1.00 94.19 162 VAL A O 1
ATOM 1263 N N . ILE A 1 163 ? 3.020 12.817 -8.613 1.00 90.69 163 ILE A N 1
ATOM 1264 C CA . ILE A 1 163 ? 2.245 12.006 -7.667 1.00 90.69 163 ILE A CA 1
ATOM 1265 C C . ILE A 1 163 ? 1.379 12.888 -6.770 1.00 90.69 163 ILE A C 1
ATOM 1267 O O . ILE A 1 163 ? 0.184 12.632 -6.646 1.00 90.69 163 ILE A O 1
ATOM 1271 N N . LYS A 1 164 ? 1.941 13.954 -6.186 1.00 85.62 164 LYS A N 1
ATOM 1272 C CA . LYS A 1 164 ? 1.179 14.858 -5.314 1.00 85.62 164 LYS A CA 1
ATOM 1273 C C . LYS A 1 164 ? 0.042 15.548 -6.065 1.00 85.62 164 LYS A C 1
ATOM 1275 O O . LYS A 1 164 ? -1.087 15.504 -5.593 1.00 85.62 164 LYS A O 1
ATOM 1280 N N . ARG A 1 165 ? 0.308 16.137 -7.239 1.00 88.12 165 ARG A N 1
ATOM 1281 C CA . ARG A 1 165 ? -0.710 16.879 -8.006 1.00 88.12 165 ARG A CA 1
ATOM 1282 C C . ARG A 1 165 ? -1.827 15.983 -8.530 1.00 88.12 165 ARG A C 1
ATOM 1284 O O . ARG A 1 165 ? -2.996 16.325 -8.387 1.00 88.12 165 ARG A O 1
ATOM 1291 N N . VAL A 1 166 ? -1.475 14.837 -9.109 1.00 87.12 166 VAL A N 1
ATOM 1292 C CA . VAL A 1 166 ? -2.460 13.874 -9.618 1.00 87.12 166 VAL A CA 1
ATOM 1293 C C . VAL A 1 166 ? -3.279 13.308 -8.463 1.00 87.12 166 VAL A C 1
ATOM 1295 O O . VAL A 1 166 ? -4.496 13.195 -8.582 1.00 87.12 166 VAL A O 1
ATOM 1298 N N . ASN A 1 167 ? -2.651 13.021 -7.320 1.00 77.25 167 ASN A N 1
ATOM 1299 C CA . ASN A 1 167 ? -3.384 12.557 -6.153 1.00 77.25 167 ASN A CA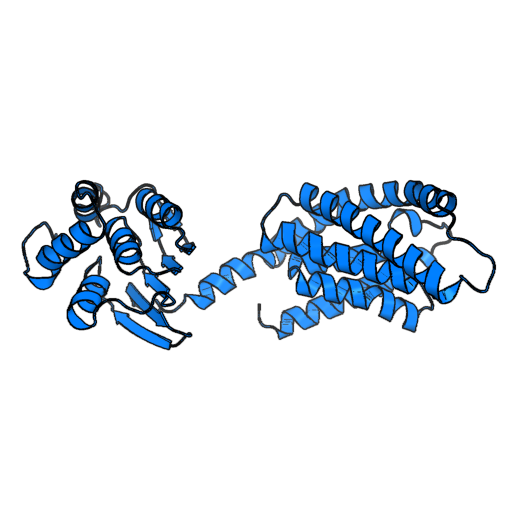 1
ATOM 1300 C C . ASN A 1 167 ? -4.339 13.622 -5.593 1.00 77.25 167 ASN A C 1
ATOM 1302 O O . ASN A 1 167 ? -5.444 13.281 -5.204 1.00 77.25 167 ASN A O 1
ATOM 1306 N N . THR A 1 168 ? -3.973 14.906 -5.594 1.00 74.50 168 THR A N 1
ATOM 1307 C CA . THR A 1 168 ? -4.905 15.979 -5.206 1.00 74.50 168 THR A CA 1
ATOM 1308 C C . THR A 1 168 ? -6.102 16.077 -6.157 1.00 74.50 168 THR A C 1
ATOM 1310 O O . THR A 1 168 ? -7.213 16.320 -5.702 1.00 74.50 168 THR A O 1
ATOM 1313 N N . ALA A 1 169 ? -5.899 15.874 -7.462 1.00 75.19 169 ALA A N 1
ATOM 1314 C CA . ALA A 1 169 ? -6.963 15.996 -8.461 1.00 75.19 169 ALA A CA 1
ATOM 1315 C C . ALA A 1 169 ? -7.895 14.770 -8.532 1.00 75.19 169 ALA A C 1
ATOM 1317 O O . ALA A 1 169 ? -9.095 14.922 -8.735 1.00 75.19 169 ALA A O 1
ATOM 1318 N N . PHE A 1 170 ? -7.350 13.560 -8.379 1.00 71.19 170 PHE A N 1
ATOM 1319 C CA . PHE A 1 170 ? -8.078 12.299 -8.592 1.00 71.19 170 PHE A CA 1
ATOM 1320 C C . PHE A 1 170 ? -8.243 11.444 -7.327 1.00 71.19 170 PHE A C 1
ATOM 1322 O O . PHE A 1 170 ? -8.902 10.408 -7.371 1.00 71.19 170 PHE A O 1
ATOM 1329 N N . ASN A 1 171 ? -7.652 11.861 -6.205 1.00 66.06 171 ASN A N 1
ATOM 1330 C CA . ASN A 1 171 ? -7.735 11.216 -4.892 1.00 66.06 171 ASN A CA 1
ATOM 1331 C C . ASN A 1 171 ? -7.255 9.751 -4.824 1.00 66.06 171 ASN A C 1
ATOM 1333 O O . ASN A 1 171 ? -7.607 9.051 -3.882 1.00 66.06 171 ASN A O 1
ATOM 1337 N N . PHE A 1 172 ? -6.425 9.275 -5.764 1.00 66.12 172 PHE A N 1
ATOM 1338 C CA . PHE A 1 172 ? -6.038 7.857 -5.893 1.00 66.12 172 PHE A CA 1
ATOM 1339 C C . PHE A 1 172 ? -5.477 7.184 -4.625 1.00 66.12 172 PHE A C 1
ATOM 1341 O O . PHE A 1 172 ? -5.755 6.012 -4.391 1.00 66.12 172 PHE A O 1
ATOM 1348 N N . ILE A 1 173 ? -4.725 7.909 -3.795 1.00 55.31 173 ILE A N 1
ATOM 1349 C CA . ILE A 1 173 ? -4.123 7.420 -2.542 1.00 55.31 173 ILE A CA 1
ATOM 1350 C C . ILE A 1 173 ? -5.151 7.428 -1.397 1.00 55.31 173 ILE A C 1
ATOM 1352 O O . ILE A 1 173 ? -5.091 6.586 -0.508 1.00 55.31 173 ILE A O 1
ATOM 1356 N N . ASN A 1 174 ? -6.147 8.322 -1.436 1.00 49.44 174 ASN A N 1
ATOM 1357 C CA . ASN A 1 174 ? -7.250 8.319 -0.467 1.00 49.44 174 ASN A CA 1
ATOM 1358 C C . ASN A 1 174 ? -8.236 7.162 -0.695 1.00 49.44 174 ASN A C 1
ATOM 1360 O O . ASN A 1 174 ? -9.012 6.849 0.202 1.00 49.44 174 ASN A O 1
ATOM 1364 N N . ILE A 1 175 ? -8.159 6.480 -1.843 1.00 46.25 175 ILE A N 1
ATOM 1365 C CA . ILE A 1 175 ? -9.019 5.337 -2.150 1.00 46.25 175 ILE A CA 1
ATOM 1366 C C . ILE A 1 175 ? -8.687 4.100 -1.287 1.00 46.25 175 ILE A C 1
ATOM 1368 O O . ILE A 1 175 ? -9.547 3.242 -1.137 1.00 46.25 175 ILE A O 1
ATOM 1372 N N . GLU A 1 176 ? -7.500 3.991 -0.676 1.00 42.75 176 GLU A N 1
ATOM 1373 C CA . GLU A 1 176 ? -7.215 2.897 0.277 1.00 42.75 176 GLU A CA 1
ATOM 1374 C C . GLU A 1 176 ? -7.765 3.179 1.681 1.00 42.75 176 GLU A C 1
ATOM 1376 O O . GLU A 1 176 ? -8.308 2.273 2.307 1.00 42.75 176 GLU A O 1
ATOM 1381 N N . LYS A 1 177 ? -7.775 4.448 2.127 1.00 42.91 177 LYS A N 1
ATOM 1382 C CA . LYS A 1 177 ? -8.596 4.833 3.290 1.00 42.91 177 LYS A CA 1
ATOM 1383 C C . LYS A 1 177 ? -10.070 4.527 3.023 1.00 42.91 177 LYS A C 1
ATOM 1385 O O . LYS A 1 177 ? -10.751 4.013 3.896 1.00 42.91 177 LYS A O 1
ATOM 1390 N N . GLU A 1 178 ? -10.542 4.778 1.804 1.00 39.09 178 GLU A N 1
ATOM 1391 C CA . GLU A 1 178 ? -11.897 4.436 1.365 1.00 39.09 178 GLU A CA 1
ATOM 1392 C C . GLU A 1 178 ? -12.138 2.919 1.220 1.00 39.09 178 GLU A C 1
ATOM 1394 O O . GLU A 1 178 ? -13.257 2.477 1.440 1.00 39.09 178 GLU A O 1
ATOM 1399 N N . GLU A 1 179 ? -11.133 2.101 0.883 1.00 42.41 179 GLU A N 1
ATOM 1400 C CA . GLU A 1 179 ? -11.254 0.633 0.840 1.00 42.41 179 GLU A CA 1
ATOM 1401 C C . GLU A 1 179 ? -11.297 0.022 2.243 1.00 42.41 179 GLU A C 1
ATOM 1403 O O . GLU A 1 179 ? -12.124 -0.860 2.460 1.00 42.41 179 GLU A O 1
ATOM 1408 N N . ASP A 1 180 ? -10.514 0.526 3.203 1.00 47.09 180 ASP A N 1
ATOM 1409 C CA . ASP A 1 180 ? -10.670 0.167 4.619 1.00 47.09 180 ASP A CA 1
ATOM 1410 C C . ASP A 1 180 ? -12.040 0.633 5.145 1.00 47.09 180 ASP A C 1
ATOM 1412 O O . ASP A 1 180 ? -12.780 -0.161 5.720 1.00 47.09 180 ASP A O 1
ATOM 1416 N N . HIS A 1 181 ? -12.458 1.871 4.860 1.00 46.69 181 HIS A N 1
ATOM 1417 C CA . HIS A 1 181 ? -13.794 2.370 5.216 1.00 46.69 181 HIS A CA 1
ATOM 1418 C C . HIS A 1 181 ? -14.938 1.566 4.567 1.00 46.69 181 HIS A C 1
ATOM 1420 O O . HIS A 1 181 ? -15.915 1.245 5.241 1.00 46.69 181 HIS A O 1
ATOM 1426 N N . MET A 1 182 ? -14.848 1.197 3.281 1.00 47.69 182 MET A N 1
ATOM 1427 C CA . MET A 1 182 ? -15.855 0.361 2.608 1.00 47.69 182 MET A CA 1
ATOM 1428 C C . MET A 1 182 ? -15.882 -1.059 3.180 1.00 47.69 182 MET A C 1
ATOM 1430 O O . MET A 1 182 ? -16.949 -1.669 3.219 1.00 47.69 182 MET A O 1
ATOM 1434 N N . LYS A 1 183 ? -14.743 -1.574 3.662 1.00 58.94 183 LYS A N 1
ATOM 1435 C CA . LYS A 1 183 ? -14.654 -2.862 4.362 1.00 58.94 183 LYS A CA 1
ATOM 1436 C C . LYS A 1 183 ? -15.332 -2.842 5.729 1.00 58.94 183 LYS A C 1
ATOM 1438 O O . LYS A 1 183 ? -15.652 -3.906 6.238 1.00 58.94 183 LYS A O 1
ATOM 1443 N N . PHE A 1 184 ? -15.569 -1.665 6.309 1.00 67.12 184 PHE A N 1
ATOM 1444 C CA . PHE A 1 184 ? -16.192 -1.504 7.625 1.00 67.12 184 PHE A CA 1
ATOM 1445 C C . PHE A 1 184 ? -17.506 -0.715 7.595 1.00 67.12 184 PHE A C 1
ATOM 1447 O O . PHE A 1 184 ? -18.035 -0.356 8.649 1.00 67.12 184 PHE A O 1
ATOM 1454 N N . ASN A 1 185 ? -18.098 -0.510 6.411 1.00 76.38 185 ASN A N 1
ATOM 1455 C CA . ASN A 1 185 ? -19.383 0.176 6.246 1.00 76.38 185 ASN A CA 1
ATOM 1456 C C . ASN A 1 185 ? -20.591 -0.693 6.658 1.00 76.38 185 ASN A C 1
ATOM 1458 O O . ASN A 1 185 ? -21.590 -0.786 5.951 1.00 76.38 185 ASN A O 1
ATOM 1462 N N . TYR A 1 186 ? -20.485 -1.355 7.807 1.00 81.62 186 TYR A N 1
ATOM 1463 C CA . TYR A 1 186 ? -21.535 -2.168 8.411 1.00 81.62 186 TYR A CA 1
ATOM 1464 C C . TYR A 1 186 ? -22.350 -1.389 9.448 1.00 81.62 186 TYR A C 1
ATOM 1466 O O . TYR A 1 186 ? -23.314 -1.928 9.978 1.00 81.62 186 TYR A O 1
ATOM 1474 N N . LEU A 1 187 ? -21.980 -0.135 9.741 1.00 82.06 187 LEU A N 1
ATOM 1475 C CA . LEU A 1 187 ? -22.691 0.717 10.701 1.00 82.06 187 LEU A CA 1
ATOM 1476 C C . LEU A 1 187 ? -23.901 1.446 10.090 1.00 82.06 187 LEU A C 1
ATOM 1478 O O . LEU A 1 187 ? -24.724 1.990 10.821 1.00 82.06 187 LEU A O 1
ATOM 1482 N N . GLU A 1 188 ? -24.031 1.466 8.764 1.00 76.81 188 GLU A N 1
ATOM 1483 C CA . GLU A 1 188 ? -25.159 2.112 8.091 1.00 76.81 188 GLU A CA 1
ATOM 1484 C C . GLU A 1 188 ? -26.423 1.226 8.127 1.00 76.81 188 GLU A C 1
ATOM 1486 O O . GLU A 1 188 ? -26.323 0.001 7.993 1.00 76.81 188 GLU A O 1
ATOM 1491 N N . PRO A 1 189 ? -27.626 1.814 8.266 1.00 77.56 189 PRO A N 1
ATOM 1492 C CA . PRO A 1 189 ? -27.892 3.246 8.460 1.00 77.56 189 PRO A CA 1
ATOM 1493 C C . PRO A 1 189 ? -27.787 3.716 9.926 1.00 77.56 189 PRO A C 1
ATOM 1495 O O . PRO A 1 189 ? -27.619 4.905 10.180 1.00 77.56 189 PRO A O 1
ATOM 1498 N N . ASP A 1 190 ? -27.922 2.815 10.902 1.00 83.62 190 ASP A N 1
ATOM 1499 C CA . ASP A 1 190 ? -28.121 3.186 12.311 1.00 83.62 190 ASP A CA 1
ATOM 1500 C C . ASP A 1 190 ? -27.510 2.211 13.333 1.00 83.62 190 ASP A C 1
ATOM 1502 O O . ASP A 1 190 ? -27.791 2.304 14.530 1.00 83.62 190 ASP A O 1
ATOM 1506 N N . LYS A 1 191 ? -26.654 1.289 12.886 1.00 87.19 191 LYS A N 1
ATOM 1507 C CA . LYS A 1 191 ? -25.984 0.333 13.770 1.00 87.19 191 LYS A CA 1
ATOM 1508 C C . LYS A 1 191 ? -24.849 1.022 14.525 1.00 87.19 191 LYS A C 1
ATOM 1510 O O . LYS A 1 191 ? -24.165 1.915 14.021 1.00 87.19 191 LYS A O 1
ATOM 1515 N N . THR A 1 192 ? -24.651 0.604 15.764 1.00 89.38 192 THR A N 1
ATOM 1516 C CA . THR A 1 192 ? -23.642 1.150 16.681 1.00 89.38 192 THR A CA 1
ATOM 1517 C C . THR A 1 192 ? -22.501 0.174 16.921 1.00 89.38 192 THR A C 1
ATOM 1519 O O . THR A 1 192 ? -21.392 0.620 17.196 1.00 89.38 192 THR A O 1
ATOM 1522 N N . CYS A 1 193 ? -22.759 -1.127 16.777 1.00 93.19 193 CYS A N 1
ATOM 1523 C CA . CYS A 1 193 ? -21.810 -2.205 17.016 1.00 93.19 193 CYS A CA 1
ATOM 1524 C C . CYS A 1 193 ? -22.123 -3.387 16.088 1.00 93.19 193 CYS A C 1
ATOM 1526 O O . CYS A 1 193 ? -23.286 -3.779 15.959 1.00 93.19 193 CYS A O 1
ATOM 1528 N N . VAL A 1 194 ? -21.100 -3.949 15.448 1.00 94.69 194 VAL A N 1
ATOM 1529 C CA . VAL A 1 194 ? -21.176 -5.123 14.571 1.00 94.69 194 VAL A CA 1
ATOM 1530 C C . VAL A 1 194 ? -19.967 -6.023 14.827 1.00 94.69 194 VAL A C 1
ATOM 1532 O O . VAL A 1 194 ? -18.840 -5.538 14.928 1.00 94.69 194 VAL A O 1
ATOM 1535 N N . LEU A 1 195 ? -20.189 -7.335 14.898 1.00 94.44 195 LEU A N 1
ATOM 1536 C CA . LEU A 1 195 ? -19.132 -8.346 14.877 1.00 94.44 195 LEU A CA 1
ATOM 1537 C C . LEU A 1 195 ? -19.143 -9.063 13.527 1.00 94.44 195 LEU A C 1
ATOM 1539 O O . LEU A 1 195 ? -20.182 -9.559 13.080 1.00 94.44 195 LEU A O 1
ATOM 1543 N N . LEU A 1 196 ? -17.977 -9.122 12.890 1.00 91.94 196 LEU A N 1
ATOM 1544 C CA . LEU A 1 196 ? -17.787 -9.681 11.557 1.00 91.94 196 LEU A CA 1
ATOM 1545 C C . LEU A 1 196 ? -16.782 -10.837 11.609 1.00 91.94 196 LEU A C 1
ATOM 1547 O O . LEU A 1 196 ? -15.641 -10.632 12.015 1.00 91.94 196 LEU A O 1
ATOM 1551 N N . LEU A 1 197 ? -17.174 -12.026 11.158 1.00 86.38 197 LEU A N 1
ATOM 1552 C CA . LEU A 1 197 ? -16.296 -13.192 11.015 1.00 86.38 197 LEU A CA 1
ATOM 1553 C C . LEU A 1 197 ? -16.354 -13.667 9.562 1.00 86.38 197 LEU A C 1
ATOM 1555 O O . LEU A 1 197 ? -17.439 -13.907 9.048 1.00 86.38 197 LEU A O 1
ATOM 1559 N N . ASP A 1 198 ? -15.212 -13.744 8.876 1.00 79.06 198 ASP A N 1
ATOM 1560 C CA . ASP A 1 198 ? -15.131 -14.150 7.461 1.00 79.06 198 ASP A CA 1
ATOM 1561 C C . ASP A 1 198 ? -16.075 -13.376 6.514 1.00 79.06 198 ASP A C 1
ATOM 1563 O O . ASP A 1 198 ? -16.634 -13.918 5.563 1.00 79.06 198 ASP A O 1
ATOM 1567 N N . ASN A 1 199 ? -16.242 -12.070 6.759 1.00 76.00 199 ASN A N 1
ATOM 1568 C CA . ASN A 1 199 ? -17.198 -11.180 6.076 1.00 76.00 199 ASN A CA 1
ATOM 1569 C C . ASN A 1 199 ? -18.685 -11.514 6.304 1.00 76.00 199 ASN A C 1
ATOM 1571 O O . ASN A 1 199 ? -19.549 -10.967 5.619 1.00 76.00 199 ASN A O 1
ATOM 1575 N N . ILE A 1 200 ? -18.996 -12.368 7.277 1.00 79.75 200 ILE A N 1
ATOM 1576 C CA . ILE A 1 200 ? -20.354 -12.666 7.723 1.00 79.75 200 ILE A CA 1
ATOM 1577 C C . ILE A 1 200 ? -20.616 -11.889 9.011 1.00 79.75 200 ILE A C 1
ATOM 1579 O O . ILE A 1 200 ? -19.833 -11.940 9.962 1.00 79.75 200 ILE A O 1
ATOM 1583 N N . VAL A 1 201 ? -21.724 -11.148 9.041 1.00 90.06 201 VAL A N 1
ATOM 1584 C CA . VAL A 1 201 ? -22.186 -10.477 10.260 1.00 90.06 201 VAL A CA 1
ATOM 1585 C C . VAL A 1 201 ? -22.717 -11.542 11.211 1.00 90.06 201 VAL A C 1
ATOM 1587 O O . VAL A 1 201 ? -23.738 -12.166 10.931 1.00 90.06 201 VAL A O 1
ATOM 1590 N N . ILE A 1 202 ? -22.015 -11.755 12.323 1.00 91.62 202 ILE A N 1
ATOM 1591 C CA . ILE A 1 202 ? -22.418 -12.716 13.362 1.00 91.62 202 ILE A CA 1
ATOM 1592 C C . ILE A 1 202 ? -23.202 -12.043 14.493 1.00 91.62 202 ILE A C 1
ATOM 1594 O O . ILE A 1 202 ? -23.901 -12.716 15.245 1.00 91.62 202 ILE A O 1
ATOM 1598 N N . TYR A 1 203 ? -23.095 -10.717 14.611 1.00 94.62 203 TYR A N 1
ATOM 1599 C CA . TYR A 1 203 ? -23.855 -9.915 15.561 1.00 94.62 203 TYR A CA 1
ATOM 1600 C C . TYR A 1 203 ? -23.943 -8.461 15.105 1.00 94.62 203 TYR A C 1
ATOM 1602 O O . TYR A 1 203 ? -22.984 -7.916 14.559 1.00 94.62 203 TYR A O 1
ATOM 1610 N N . GLU A 1 204 ? -25.074 -7.820 15.381 1.00 94.31 204 GLU A N 1
ATOM 1611 C CA . GLU A 1 204 ? -25.291 -6.396 15.153 1.00 94.31 204 GLU A CA 1
ATOM 1612 C C . GLU A 1 204 ? -26.221 -5.808 16.214 1.00 94.31 204 GLU A C 1
ATOM 1614 O O . GLU A 1 204 ? -27.102 -6.487 16.740 1.00 94.31 204 GLU A O 1
ATOM 1619 N N . SER A 1 205 ? -26.033 -4.529 16.529 1.00 92.94 205 SER A N 1
ATOM 1620 C CA . SER A 1 205 ? -26.875 -3.808 17.479 1.00 92.94 205 SER A CA 1
ATOM 1621 C C . SER A 1 205 ? -26.979 -2.325 17.133 1.00 92.94 205 SER A C 1
ATOM 1623 O O . SER A 1 205 ? -26.128 -1.758 16.441 1.00 92.94 205 SER A O 1
ATOM 1625 N N . LYS A 1 206 ? -28.041 -1.705 17.649 1.00 91.81 206 LYS A N 1
ATOM 1626 C CA . LYS A 1 206 ? -28.310 -0.259 17.612 1.00 91.81 206 LYS A CA 1
ATOM 1627 C C . LYS A 1 206 ? -28.202 0.383 19.001 1.00 91.81 206 LYS A C 1
ATOM 1629 O O . LYS A 1 206 ? -28.399 1.590 19.148 1.00 91.81 206 LYS A O 1
ATOM 1634 N N . ASP A 1 207 ? -27.903 -0.413 20.030 1.00 88.44 207 ASP A N 1
ATOM 1635 C CA . ASP A 1 207 ? -27.794 0.074 21.400 1.00 88.44 207 ASP A CA 1
ATOM 1636 C C . ASP A 1 207 ? -26.527 0.904 21.598 1.00 88.44 207 ASP A C 1
ATOM 1638 O O . ASP A 1 207 ? -25.495 0.695 20.968 1.00 88.44 207 ASP A O 1
ATOM 1642 N N . ASN A 1 208 ? -26.587 1.878 22.498 1.00 85.06 208 ASN A N 1
ATOM 1643 C CA . ASN A 1 208 ? -25.479 2.806 22.701 1.00 85.06 208 ASN A CA 1
ATOM 1644 C C . ASN A 1 208 ? -24.495 2.327 23.778 1.00 85.06 208 ASN A C 1
ATOM 1646 O O . ASN A 1 208 ? -24.872 1.668 24.750 1.00 85.06 208 ASN A O 1
ATOM 1650 N N . GLY A 1 209 ? -23.248 2.788 23.659 1.00 85.50 209 GLY A N 1
ATOM 1651 C CA . GLY A 1 209 ? -22.195 2.544 24.643 1.00 85.50 209 GLY A CA 1
ATOM 1652 C C . GLY A 1 209 ? -21.692 1.104 24.595 1.00 85.50 209 GLY A C 1
ATOM 1653 O O . GLY A 1 209 ? -21.615 0.508 23.532 1.00 85.50 209 GLY A O 1
ATOM 1654 N N . VAL A 1 210 ? -21.358 0.542 25.756 1.00 90.50 210 VAL A N 1
ATOM 1655 C CA . VAL A 1 210 ? -20.802 -0.822 25.863 1.00 90.50 210 VAL A CA 1
ATOM 1656 C C . VAL A 1 210 ? -21.855 -1.928 25.855 1.00 90.50 210 VAL A C 1
ATOM 1658 O O . VAL A 1 210 ? -21.500 -3.099 25.746 1.00 90.50 210 VAL A O 1
ATOM 1661 N N . LYS A 1 211 ? -23.143 -1.573 25.972 1.00 91.19 211 LYS A N 1
ATOM 1662 C CA . LYS A 1 211 ? -24.244 -2.539 26.091 1.00 91.19 211 LYS A CA 1
ATOM 1663 C C . LYS A 1 211 ? -24.235 -3.606 24.989 1.00 91.19 211 LYS A C 1
ATOM 1665 O O . LYS A 1 211 ? -24.335 -4.775 25.351 1.00 91.19 211 LYS A O 1
ATOM 1670 N N . PRO A 1 212 ? -24.058 -3.261 23.693 1.00 92.69 212 PRO A N 1
ATOM 1671 C CA . PRO A 1 212 ? -24.035 -4.259 22.629 1.00 92.69 212 PRO A CA 1
ATOM 1672 C C . PRO A 1 212 ? -23.027 -5.378 22.866 1.00 92.69 212 PRO A C 1
ATOM 1674 O O . PRO A 1 212 ? -23.378 -6.550 22.758 1.00 92.69 212 PRO A O 1
ATOM 1677 N N . LEU A 1 213 ? -21.787 -5.008 23.188 1.00 94.12 213 LEU A N 1
ATOM 1678 C CA . LEU A 1 213 ? -20.688 -5.954 23.301 1.00 94.12 213 LEU A CA 1
ATOM 1679 C C . LEU A 1 213 ? -20.776 -6.745 24.607 1.00 94.12 213 LEU A C 1
ATOM 1681 O O . LEU A 1 213 ? -20.544 -7.946 24.597 1.00 94.12 213 LEU A O 1
ATOM 1685 N N . VAL A 1 214 ? -21.180 -6.112 25.712 1.00 94.25 214 VAL A N 1
ATOM 1686 C CA . VAL A 1 214 ? -21.388 -6.813 26.990 1.00 94.25 214 VAL A CA 1
ATOM 1687 C C . VAL A 1 214 ? -22.517 -7.840 26.878 1.00 94.25 214 VAL A C 1
ATOM 1689 O O . VAL A 1 214 ? -22.323 -8.980 27.286 1.00 94.25 214 VAL A O 1
ATOM 1692 N N . ASN A 1 215 ? -23.655 -7.475 26.276 1.00 92.75 215 ASN A N 1
ATOM 1693 C CA . ASN A 1 215 ? -24.772 -8.401 26.063 1.00 92.75 215 ASN A CA 1
ATOM 1694 C C . ASN A 1 215 ? -24.356 -9.598 25.202 1.00 92.75 215 ASN A C 1
ATOM 1696 O O . ASN A 1 215 ? -24.674 -10.735 25.545 1.00 92.75 215 ASN A O 1
ATOM 1700 N N . TYR A 1 216 ? -23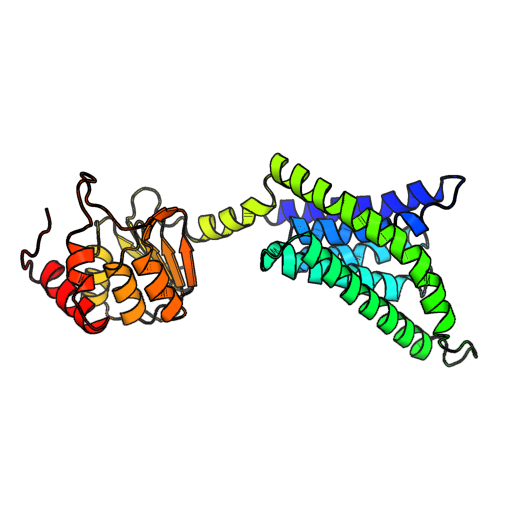.613 -9.350 24.118 1.00 95.00 216 TYR A N 1
ATOM 1701 C CA . TYR A 1 216 ? -23.081 -10.421 23.279 1.00 95.00 216 TYR A CA 1
ATOM 1702 C C . TYR A 1 216 ? -22.181 -11.364 24.084 1.00 95.00 216 TYR A C 1
ATOM 1704 O O . TYR A 1 216 ? -22.396 -12.570 24.086 1.00 95.00 216 TYR A O 1
ATOM 1712 N N . LEU A 1 217 ? -21.204 -10.828 24.820 1.00 95.94 217 LEU A N 1
ATOM 1713 C CA . LEU A 1 217 ? -20.273 -11.650 25.596 1.00 95.94 217 LEU A CA 1
ATOM 1714 C C . LEU A 1 217 ? -20.972 -12.451 26.695 1.00 95.94 217 LEU A C 1
ATOM 1716 O O . LEU A 1 217 ? -20.627 -13.610 26.915 1.00 95.94 217 LEU A O 1
ATOM 1720 N N . TYR A 1 218 ? -21.971 -11.860 27.348 1.00 93.56 218 TYR A N 1
ATOM 1721 C CA . TYR A 1 218 ? -22.720 -12.516 28.413 1.00 93.56 218 TYR A CA 1
ATOM 1722 C C . TYR A 1 218 ? -23.557 -13.696 27.899 1.00 93.56 218 TYR A C 1
ATOM 1724 O O . TYR A 1 218 ? -23.581 -14.751 28.528 1.00 93.56 218 TYR A O 1
ATOM 1732 N N . HIS A 1 219 ? -24.227 -13.544 26.751 1.00 93.25 219 HIS A N 1
ATOM 1733 C CA . HIS A 1 219 ? -25.130 -14.570 26.218 1.00 93.25 219 HIS A CA 1
ATOM 1734 C C . HIS A 1 219 ? -24.457 -15.575 25.276 1.00 93.25 219 HIS A C 1
ATOM 1736 O O . HIS A 1 219 ? -24.884 -16.727 25.213 1.00 93.25 219 HIS A O 1
ATOM 1742 N N . ASN A 1 220 ? -23.422 -15.161 24.545 1.00 93.94 220 ASN A N 1
ATOM 1743 C CA . ASN A 1 220 ? -22.794 -15.955 23.487 1.00 93.94 220 ASN A CA 1
ATOM 1744 C C . ASN A 1 220 ? -21.352 -16.371 23.815 1.00 93.94 220 ASN A C 1
ATOM 1746 O O . ASN A 1 220 ? -20.802 -17.233 23.129 1.00 93.94 220 ASN A O 1
ATOM 1750 N N . GLY A 1 221 ? -20.742 -15.795 24.854 1.00 94.12 221 GLY A N 1
ATOM 1751 C CA . GLY A 1 221 ? -19.348 -16.034 25.213 1.00 94.12 221 GLY A CA 1
ATOM 1752 C C . GLY A 1 221 ? -18.349 -15.272 24.338 1.00 94.12 221 GLY A C 1
ATOM 1753 O O . GLY A 1 221 ? -18.700 -14.385 23.556 1.00 94.12 221 GLY A O 1
ATOM 1754 N N . ILE A 1 222 ? -17.066 -15.610 24.497 1.00 95.94 222 ILE A N 1
ATOM 1755 C CA . ILE A 1 222 ? -15.965 -14.952 23.782 1.00 95.94 222 ILE A CA 1
ATOM 1756 C C . ILE A 1 222 ? -15.996 -15.362 22.295 1.00 95.94 222 ILE A C 1
ATOM 1758 O O . ILE A 1 222 ? -15.963 -16.559 21.997 1.00 95.94 222 ILE A O 1
ATOM 1762 N N . PRO A 1 223 ? -16.043 -14.403 21.349 1.00 93.94 223 PRO A N 1
ATOM 1763 C CA . PRO A 1 223 ? -16.004 -14.699 19.919 1.00 93.94 223 PRO A CA 1
ATOM 1764 C C . PRO A 1 223 ? -14.632 -15.236 19.479 1.00 93.94 223 PRO A C 1
ATOM 1766 O O . PRO A 1 223 ? -13.633 -15.119 20.185 1.00 93.94 223 PRO A O 1
ATOM 1769 N N . GLN A 1 224 ? -14.555 -15.792 18.266 1.00 91.38 224 GLN A N 1
ATOM 1770 C CA . GLN A 1 224 ? -13.275 -16.221 17.692 1.00 91.38 224 GLN A CA 1
ATOM 1771 C C . GLN A 1 224 ? -12.310 -15.033 17.541 1.00 91.38 224 GLN A C 1
ATOM 1773 O O . GLN A 1 224 ? -12.737 -13.937 17.184 1.00 91.38 224 GLN A O 1
ATOM 1778 N N . GLN A 1 225 ? -11.006 -15.250 17.737 1.00 89.44 225 GLN A N 1
ATOM 1779 C CA . GLN A 1 225 ? -9.992 -14.177 17.727 1.00 89.44 225 GLN A CA 1
ATOM 1780 C C . GLN A 1 225 ? -9.891 -13.406 16.400 1.00 89.44 225 GLN A C 1
ATOM 1782 O O . GLN A 1 225 ? -9.469 -12.246 16.387 1.00 89.44 225 GLN A O 1
ATOM 1787 N N . ASP A 1 226 ? -10.254 -14.053 15.291 1.00 85.19 226 ASP A N 1
ATOM 1788 C CA . ASP A 1 226 ? -10.231 -13.457 13.952 1.00 85.19 226 ASP A CA 1
ATOM 1789 C C . ASP A 1 226 ? -11.513 -12.653 13.647 1.00 85.19 226 ASP A C 1
ATOM 1791 O O . ASP A 1 226 ? -11.613 -12.013 12.600 1.00 85.19 226 ASP A O 1
ATOM 1795 N N . THR A 1 227 ? -12.465 -12.622 14.589 1.00 92.31 227 THR A N 1
ATOM 1796 C CA . THR A 1 227 ? -13.630 -11.733 14.540 1.00 92.31 227 THR A CA 1
ATOM 1797 C C . THR A 1 227 ? -13.173 -10.279 14.577 1.00 92.31 227 THR A C 1
ATOM 1799 O O . THR A 1 227 ? -12.321 -9.885 15.377 1.00 92.31 227 THR A O 1
ATOM 1802 N N . ILE A 1 228 ? -13.780 -9.457 13.730 1.00 93.88 228 ILE A N 1
ATOM 1803 C CA . ILE A 1 228 ? -13.556 -8.020 13.687 1.00 93.88 228 ILE A CA 1
ATOM 1804 C C . ILE A 1 228 ? -14.703 -7.324 14.406 1.00 93.88 228 ILE A C 1
ATOM 1806 O O . ILE A 1 228 ? -15.867 -7.503 14.044 1.00 93.88 228 ILE A O 1
ATOM 1810 N N . LEU A 1 229 ? -14.370 -6.496 15.396 1.00 96.00 229 LEU A N 1
ATOM 1811 C CA . LEU A 1 229 ? -15.331 -5.576 15.995 1.00 96.00 229 LEU A CA 1
ATOM 1812 C C . LEU A 1 229 ? -15.377 -4.280 15.180 1.00 96.00 229 LEU A C 1
ATOM 1814 O O . LEU A 1 229 ? -14.349 -3.656 14.932 1.00 96.00 229 LEU A O 1
ATOM 1818 N N . ILE A 1 230 ? -16.575 -3.863 14.794 1.00 94.75 230 ILE A N 1
ATOM 1819 C CA . ILE A 1 230 ? -16.855 -2.598 14.119 1.00 94.75 230 ILE A CA 1
ATOM 1820 C C . ILE A 1 230 ? -17.785 -1.810 15.037 1.00 94.75 230 ILE A C 1
ATOM 1822 O O . ILE A 1 230 ? -18.932 -2.199 15.237 1.00 94.75 230 ILE A O 1
ATOM 1826 N N . ASP A 1 231 ? -17.302 -0.708 15.600 1.00 94.62 231 ASP A N 1
ATOM 1827 C CA . ASP A 1 231 ? -18.047 0.089 16.573 1.00 94.62 231 ASP A CA 1
ATOM 1828 C C . ASP A 1 231 ? -18.087 1.570 16.174 1.00 94.62 231 ASP A C 1
ATOM 1830 O O . ASP A 1 231 ? -17.203 2.102 15.497 1.00 94.62 231 ASP A O 1
ATOM 1834 N N . LYS A 1 232 ? -19.131 2.280 16.588 1.00 92.56 232 LYS A N 1
ATOM 1835 C CA . LYS A 1 232 ? -19.216 3.725 16.393 1.00 92.56 232 LYS A CA 1
ATOM 1836 C C . LYS A 1 232 ? -18.192 4.461 17.261 1.00 92.56 232 LYS A C 1
ATOM 1838 O O . LYS A 1 232 ? -17.606 5.438 16.795 1.00 92.56 232 LYS A O 1
ATOM 1843 N N . VAL A 1 233 ? -17.973 4.026 18.504 1.00 93.38 233 VAL A N 1
ATOM 1844 C CA . VAL A 1 233 ? -17.078 4.704 19.454 1.00 93.38 233 VAL A CA 1
ATOM 1845 C C . VAL A 1 233 ? -16.270 3.695 20.267 1.00 93.38 233 VAL A C 1
ATOM 1847 O O . VAL A 1 233 ? -16.790 3.032 21.160 1.00 93.38 233 VAL A O 1
ATOM 1850 N N . ILE A 1 234 ? -14.956 3.670 20.053 1.00 95.12 234 ILE A N 1
ATOM 1851 C CA . ILE A 1 234 ? -14.022 2.857 20.836 1.00 95.12 234 ILE A CA 1
ATOM 1852 C C . ILE A 1 234 ? -13.394 3.725 21.927 1.00 95.12 234 ILE A C 1
ATOM 1854 O O . ILE A 1 234 ? -12.364 4.375 21.730 1.00 95.12 234 ILE A O 1
ATOM 1858 N N . GLY A 1 235 ? -14.041 3.732 23.089 1.00 94.69 235 GLY A N 1
ATOM 1859 C CA . GLY A 1 235 ? -13.462 4.247 24.331 1.00 94.69 235 GLY A CA 1
ATOM 1860 C C . GLY A 1 235 ? -12.681 3.177 25.096 1.00 94.69 235 GLY A C 1
ATOM 1861 O O . GLY A 1 235 ? -12.655 2.004 24.712 1.00 94.69 235 GLY A O 1
ATOM 1862 N N . LEU A 1 236 ? -12.092 3.564 26.230 1.00 93.69 236 LEU A N 1
ATOM 1863 C CA . LEU A 1 236 ? -11.274 2.665 27.057 1.00 93.69 236 LEU A CA 1
ATOM 1864 C C . LEU A 1 236 ? -12.026 1.393 27.504 1.00 93.69 236 LEU A C 1
ATOM 1866 O O . LEU A 1 236 ? -11.434 0.319 27.594 1.00 93.69 236 LEU A O 1
ATOM 1870 N N . ALA A 1 237 ? -13.336 1.496 27.741 1.00 93.56 237 ALA A N 1
ATOM 1871 C CA . ALA A 1 237 ? -14.187 0.365 28.111 1.00 93.56 237 ALA A CA 1
ATOM 1872 C C . ALA A 1 237 ? -14.280 -0.691 26.995 1.00 93.56 237 ALA A C 1
ATOM 1874 O O . ALA A 1 237 ? -14.011 -1.866 27.231 1.00 93.56 237 ALA A O 1
ATOM 1875 N N . VAL A 1 238 ? -14.587 -0.263 25.765 1.00 95.88 238 VAL A N 1
ATOM 1876 C CA . VAL A 1 238 ? -14.656 -1.151 24.592 1.00 95.88 238 VAL A CA 1
ATOM 1877 C C . VAL A 1 238 ? -13.281 -1.740 24.292 1.00 95.88 238 VAL A C 1
ATOM 1879 O O . VAL A 1 238 ? -13.168 -2.935 24.048 1.00 95.88 238 VAL A O 1
ATOM 1882 N N . ALA A 1 239 ? -12.219 -0.936 24.384 1.00 97.12 239 ALA A N 1
ATOM 1883 C CA . ALA A 1 239 ? -10.855 -1.409 24.173 1.00 97.12 239 ALA A CA 1
ATOM 1884 C C . ALA A 1 239 ? -10.459 -2.534 25.145 1.00 97.12 239 ALA A C 1
ATOM 1886 O O . ALA A 1 239 ? -9.855 -3.516 24.724 1.00 97.12 239 ALA A O 1
ATOM 1887 N N . ASN A 1 240 ? -10.837 -2.437 26.423 1.00 97.19 240 ASN A N 1
ATOM 1888 C CA . ASN A 1 240 ? -10.616 -3.522 27.381 1.00 97.19 240 ASN A CA 1
ATOM 1889 C C . ASN A 1 240 ? -11.416 -4.780 27.028 1.00 97.19 240 ASN A C 1
ATOM 1891 O O . ASN A 1 240 ? -10.866 -5.871 27.111 1.00 97.19 240 ASN A O 1
ATOM 1895 N N . LEU A 1 241 ? -12.669 -4.650 26.577 1.00 97.00 241 LEU A N 1
ATOM 1896 C CA . LEU A 1 241 ? -13.452 -5.803 26.116 1.00 97.00 241 LEU A CA 1
ATOM 1897 C C . LEU A 1 241 ? -12.803 -6.488 24.903 1.00 97.00 241 LEU A C 1
ATOM 1899 O O . LEU A 1 241 ? -12.720 -7.710 24.867 1.00 97.00 241 LEU A O 1
ATOM 1903 N N . VAL A 1 242 ? -12.281 -5.718 23.944 1.00 97.56 242 VAL A N 1
ATOM 1904 C CA . VAL A 1 242 ? -11.536 -6.240 22.781 1.00 97.56 242 VAL A CA 1
ATOM 1905 C C . VAL A 1 242 ? -10.313 -7.044 23.228 1.00 97.56 242 VAL A C 1
ATOM 1907 O O . VAL A 1 242 ? -10.090 -8.147 22.727 1.00 97.56 242 VAL A O 1
ATOM 1910 N N . VAL A 1 243 ? -9.551 -6.519 24.194 1.00 97.56 243 VAL A N 1
ATOM 1911 C CA . VAL A 1 243 ? -8.379 -7.202 24.762 1.00 97.56 243 VAL A CA 1
ATOM 1912 C C . VAL A 1 243 ? -8.788 -8.462 25.527 1.00 97.56 243 VAL A C 1
ATOM 1914 O O . VAL A 1 243 ? -8.195 -9.511 25.298 1.00 97.56 243 VAL A O 1
ATOM 1917 N N . TYR A 1 244 ? -9.822 -8.385 26.370 1.00 97.19 244 TYR A N 1
ATOM 1918 C CA . TYR A 1 244 ? -10.375 -9.526 27.108 1.00 97.19 244 TYR A CA 1
ATOM 1919 C C . TYR A 1 244 ? -10.795 -10.667 26.169 1.00 97.19 244 TYR A C 1
ATOM 1921 O O . TYR A 1 244 ? -10.532 -11.834 26.442 1.00 97.19 244 TYR A O 1
ATOM 1929 N N . CYS A 1 245 ? -11.389 -10.331 25.022 1.00 96.12 245 CYS A N 1
ATOM 1930 C CA . CYS A 1 245 ? -11.805 -11.310 24.017 1.00 96.12 245 CYS A CA 1
ATOM 1931 C C . CYS A 1 245 ? -10.648 -11.879 23.180 1.00 96.12 245 CYS A C 1
ATOM 1933 O O . CYS A 1 245 ? -10.841 -12.848 22.449 1.00 96.12 245 CYS A O 1
ATOM 1935 N N . GLY A 1 246 ? -9.463 -11.262 23.215 1.00 95.81 246 GLY A N 1
ATOM 1936 C CA . GLY A 1 246 ? -8.341 -11.634 22.352 1.00 95.81 246 GLY A CA 1
ATOM 1937 C C . GLY A 1 246 ? -8.569 -11.326 20.867 1.00 95.81 246 GLY A C 1
ATOM 1938 O O . GLY A 1 246 ? -8.005 -12.009 20.009 1.00 95.81 246 GLY A O 1
ATOM 1939 N N . LEU A 1 247 ? -9.395 -10.324 20.544 1.00 96.25 247 LEU A N 1
ATOM 1940 C CA . LEU A 1 247 ? -9.636 -9.925 19.157 1.00 96.25 247 LEU A CA 1
ATOM 1941 C C . LEU A 1 247 ? -8.393 -9.267 18.555 1.00 96.25 247 LEU A C 1
ATOM 1943 O O . LEU A 1 247 ? -7.751 -8.418 19.176 1.00 96.25 247 LEU A O 1
ATOM 1947 N N . LYS A 1 248 ? -8.082 -9.613 17.305 1.00 92.12 248 LYS A N 1
ATOM 1948 C CA . LYS A 1 248 ? -6.890 -9.094 16.615 1.00 92.12 248 LYS A CA 1
ATOM 1949 C C . LYS A 1 248 ? -7.142 -7.814 15.826 1.00 92.12 248 LYS A C 1
ATOM 1951 O O . LYS A 1 248 ? -6.178 -7.131 15.483 1.00 92.12 248 LYS A O 1
ATOM 1956 N N . THR A 1 249 ? -8.400 -7.493 15.520 1.00 91.56 249 THR A N 1
ATOM 1957 C CA . THR A 1 249 ? -8.749 -6.352 14.662 1.00 91.56 249 THR A CA 1
ATOM 1958 C C . THR A 1 249 ? -10.001 -5.634 15.151 1.00 91.56 249 THR A C 1
ATOM 1960 O O . THR A 1 249 ? -10.997 -6.270 15.495 1.00 91.56 249 THR A O 1
ATOM 1963 N N . VAL A 1 250 ? -9.968 -4.301 15.130 1.00 94.94 250 VAL A N 1
ATOM 1964 C CA . VAL A 1 250 ? -11.116 -3.451 15.455 1.00 94.94 250 VAL A CA 1
ATOM 1965 C C . VAL A 1 250 ? -11.185 -2.222 14.542 1.00 94.94 250 VAL A C 1
ATOM 1967 O O . VAL A 1 250 ? -10.155 -1.660 14.165 1.00 94.94 250 VAL A O 1
ATOM 1970 N N . TYR A 1 251 ? -12.400 -1.794 14.207 1.00 93.94 251 TYR A N 1
ATOM 1971 C CA . TYR A 1 251 ? -12.706 -0.547 13.512 1.00 93.94 251 TYR A CA 1
ATOM 1972 C C . TYR A 1 251 ? -13.588 0.363 14.369 1.00 93.94 251 TYR A C 1
ATOM 1974 O O . TYR A 1 251 ? -14.586 -0.095 14.924 1.00 93.94 251 TYR A O 1
ATOM 1982 N N . GLY A 1 252 ? -13.252 1.653 14.442 1.00 91.81 252 GLY A N 1
ATOM 1983 C CA . GLY A 1 252 ? -14.025 2.666 15.162 1.00 91.81 252 GLY A CA 1
ATOM 1984 C C . GLY A 1 252 ? -14.303 3.915 14.328 1.00 91.81 252 GLY A C 1
ATOM 1985 O O . GLY A 1 252 ? -13.352 4.524 13.842 1.00 91.81 252 GLY A O 1
ATOM 1986 N N . LYS A 1 253 ? -15.553 4.407 14.244 1.00 89.38 253 LYS A N 1
ATOM 1987 C CA . LYS A 1 253 ? -15.770 5.771 13.692 1.00 89.38 253 LYS A CA 1
ATOM 1988 C C . LYS A 1 253 ? -15.007 6.818 14.516 1.00 89.38 253 LYS A C 1
ATOM 1990 O O . LYS A 1 253 ? -14.398 7.741 13.980 1.00 89.38 253 LYS A O 1
ATOM 1995 N N . THR A 1 254 ? -14.983 6.653 15.835 1.00 90.81 254 THR A N 1
ATOM 1996 C CA . THR A 1 254 ? -14.194 7.481 16.757 1.00 90.81 254 THR A CA 1
ATOM 1997 C C . THR A 1 254 ? -13.445 6.611 17.761 1.00 90.81 254 THR A C 1
ATOM 1999 O O . THR A 1 254 ? -14.020 5.670 18.301 1.00 90.81 254 THR A O 1
ATOM 2002 N N . VAL A 1 255 ? -12.183 6.935 18.046 1.00 93.94 255 VAL A N 1
ATOM 2003 C CA . VAL A 1 255 ? -11.339 6.234 19.033 1.00 93.94 255 VAL A CA 1
ATOM 2004 C C . VAL A 1 255 ? -10.723 7.241 20.004 1.00 93.94 255 VAL A C 1
ATOM 2006 O O . VAL A 1 255 ? -10.301 8.315 19.571 1.00 93.94 255 VAL A O 1
ATOM 2009 N N . SER A 1 256 ? -10.661 6.923 21.304 1.00 93.12 256 SER A N 1
ATOM 2010 C CA . SER A 1 256 ? -9.937 7.749 22.285 1.00 93.12 256 SER A CA 1
ATOM 2011 C C . SER A 1 256 ? -8.445 7.412 22.363 1.00 93.12 256 SER A C 1
ATOM 2013 O O . SER A 1 256 ? -8.029 6.280 22.111 1.00 93.12 256 SER A O 1
ATOM 2015 N N . GLN A 1 257 ? -7.620 8.392 22.738 1.00 90.31 257 GLN A N 1
ATOM 2016 C CA . GLN A 1 257 ? -6.175 8.207 22.893 1.00 90.31 257 GLN A CA 1
ATOM 2017 C C . GLN A 1 257 ? -5.822 7.067 23.879 1.00 90.31 257 GLN A C 1
ATOM 2019 O O . GLN A 1 257 ? -5.036 6.198 23.488 1.00 90.31 257 GLN A O 1
ATOM 2024 N N . PRO A 1 258 ? -6.441 6.958 25.080 1.00 93.19 258 PRO A N 1
ATOM 2025 C CA . PRO A 1 258 ? -6.181 5.843 25.996 1.00 93.19 258 PRO A CA 1
ATOM 2026 C C . PRO A 1 258 ? -6.557 4.475 25.409 1.00 93.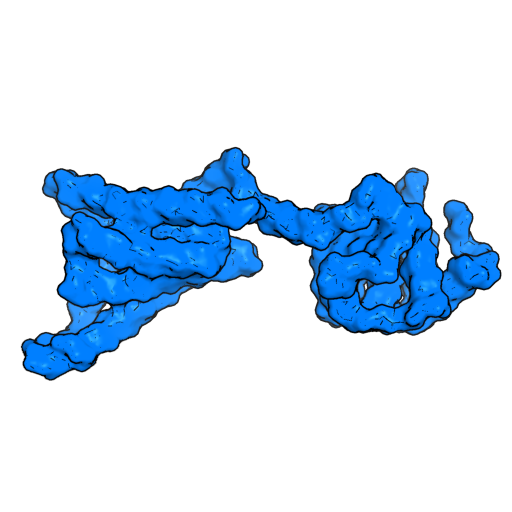19 258 PRO A C 1
ATOM 2028 O O . PRO A 1 258 ? -5.848 3.488 25.611 1.00 93.19 258 PRO A O 1
ATOM 2031 N N . ALA A 1 259 ? -7.656 4.407 24.650 1.00 95.62 259 ALA A N 1
ATOM 2032 C CA . ALA A 1 259 ? -8.084 3.183 23.980 1.00 95.62 259 ALA A CA 1
ATOM 2033 C C . ALA A 1 259 ? -7.061 2.731 22.929 1.00 95.62 259 ALA A C 1
ATOM 2035 O O . ALA A 1 259 ? -6.678 1.562 22.894 1.00 95.62 259 ALA A O 1
ATOM 2036 N N . LEU A 1 260 ? -6.575 3.660 22.099 1.00 92.62 260 LEU A N 1
ATOM 2037 C CA . LEU A 1 260 ? -5.587 3.364 21.063 1.00 92.62 260 LEU A CA 1
ATOM 2038 C C . LEU A 1 260 ? -4.267 2.851 21.655 1.00 92.62 260 LEU A C 1
ATOM 2040 O O . LEU A 1 260 ? -3.677 1.911 21.120 1.00 92.62 260 LEU A O 1
ATOM 2044 N N . GLU A 1 261 ? -3.804 3.449 22.753 1.00 93.25 261 GLU A N 1
ATOM 2045 C CA . GLU A 1 261 ? -2.587 3.027 23.455 1.00 93.25 261 GLU A CA 1
ATOM 2046 C C . GLU A 1 261 ? -2.725 1.616 24.036 1.00 93.25 261 GLU A C 1
ATOM 2048 O O . GLU A 1 261 ? -1.844 0.775 23.824 1.00 93.25 261 GLU A O 1
ATOM 2053 N N . LEU A 1 262 ? -3.856 1.322 24.689 1.00 95.50 262 LEU A N 1
ATOM 2054 C CA . LEU A 1 262 ? -4.154 -0.006 25.226 1.00 95.50 262 LEU A CA 1
ATOM 2055 C C . LEU A 1 262 ? -4.172 -1.074 24.124 1.00 95.50 262 LEU A C 1
ATOM 2057 O O . LEU A 1 262 ? -3.550 -2.127 24.274 1.00 95.50 262 LEU A O 1
ATOM 2061 N N . LEU A 1 263 ? -4.852 -0.799 23.010 1.00 96.62 263 LEU A N 1
ATOM 2062 C CA . LEU A 1 263 ? -4.988 -1.731 21.888 1.00 96.62 263 LEU A CA 1
ATOM 2063 C C . LEU A 1 263 ? -3.643 -1.996 21.199 1.00 96.62 263 LEU A C 1
ATOM 2065 O O . LEU A 1 263 ? -3.291 -3.150 20.948 1.00 96.62 263 LEU A O 1
ATOM 2069 N N . LYS A 1 264 ? -2.835 -0.950 20.973 1.00 91.44 264 LYS A N 1
ATOM 2070 C CA . LYS A 1 264 ? -1.482 -1.090 20.409 1.00 91.44 264 LYS A CA 1
ATOM 2071 C C . LYS A 1 264 ? -0.559 -1.894 21.317 1.00 91.44 264 LYS A C 1
ATOM 2073 O O . LYS A 1 264 ? 0.175 -2.749 20.822 1.00 91.44 264 LYS A O 1
ATOM 2078 N N . LYS A 1 265 ? -0.615 -1.664 22.635 1.00 93.81 265 LYS A N 1
ATOM 2079 C CA . LYS A 1 265 ? 0.155 -2.434 23.626 1.00 93.81 265 LYS A CA 1
ATOM 2080 C C . LYS A 1 265 ? -0.135 -3.937 23.527 1.00 93.81 265 LYS A C 1
ATOM 2082 O O . LYS A 1 265 ? 0.783 -4.738 23.673 1.00 93.81 265 LYS A O 1
ATOM 2087 N N . HIS A 1 266 ? -1.376 -4.307 23.210 1.00 95.50 266 HIS A N 1
ATOM 2088 C CA . HIS A 1 266 ? -1.815 -5.696 23.040 1.00 95.50 266 HIS A CA 1
ATOM 2089 C C . HIS A 1 266 ? -1.782 -6.188 21.583 1.00 95.50 266 HIS A C 1
ATOM 2091 O O . HIS A 1 266 ? -2.318 -7.251 21.285 1.00 95.50 266 HIS A O 1
ATOM 2097 N N . LYS A 1 267 ? -1.112 -5.459 20.675 1.00 92.31 267 LYS A N 1
ATOM 2098 C CA . LYS A 1 267 ? -0.938 -5.824 19.256 1.00 92.31 267 LYS A CA 1
ATOM 2099 C C . LYS A 1 267 ? -2.256 -6.009 18.487 1.00 92.31 267 LYS A C 1
ATOM 2101 O O . LYS A 1 267 ? -2.315 -6.803 17.551 1.00 92.31 267 LYS A O 1
ATOM 2106 N N . VAL A 1 268 ? -3.293 -5.260 18.856 1.00 91.88 268 VAL A N 1
ATOM 2107 C CA . VAL A 1 268 ? -4.555 -5.206 18.109 1.00 91.88 268 VAL A CA 1
ATOM 2108 C C . VAL A 1 268 ? -4.408 -4.234 16.937 1.00 91.88 268 VAL A C 1
ATOM 2110 O O . VAL A 1 268 ? -3.934 -3.108 17.107 1.00 91.88 268 VAL A O 1
ATOM 2113 N N . ASN A 1 269 ? -4.829 -4.648 15.743 1.00 86.94 269 ASN A N 1
ATOM 2114 C CA . ASN A 1 269 ? -4.909 -3.779 14.573 1.00 86.94 269 ASN A CA 1
ATOM 2115 C C . ASN A 1 269 ? -6.128 -2.857 14.702 1.00 86.94 269 ASN A C 1
ATOM 2117 O O . ASN A 1 269 ? -7.262 -3.333 14.739 1.00 86.94 269 ASN A O 1
ATOM 2121 N N . VAL A 1 270 ? -5.897 -1.545 14.768 1.00 88.31 270 VAL A N 1
ATOM 2122 C CA . VAL A 1 270 ? -6.950 -0.541 14.984 1.00 88.31 270 VAL A CA 1
ATOM 2123 C C . VAL A 1 270 ? -7.111 0.327 13.743 1.00 88.31 270 VAL A C 1
ATOM 2125 O O . VAL A 1 270 ? -6.175 1.023 13.348 1.00 88.31 270 VAL A O 1
ATOM 2128 N N . PHE A 1 271 ? -8.311 0.327 13.178 1.00 87.69 271 PHE A N 1
ATOM 2129 C CA . PHE A 1 271 ? -8.727 1.207 12.091 1.00 87.69 271 PHE A CA 1
ATOM 2130 C C . PHE A 1 271 ? -9.691 2.264 12.632 1.00 87.69 271 PHE A C 1
ATOM 2132 O O . PHE A 1 271 ? -10.542 1.951 13.465 1.00 87.69 271 PHE A O 1
ATOM 2139 N N . TYR A 1 272 ? -9.556 3.520 12.201 1.00 87.81 272 TYR A N 1
ATOM 2140 C CA . TYR A 1 272 ? -10.430 4.588 12.683 1.00 87.81 272 TYR A CA 1
ATOM 2141 C C . TYR A 1 272 ? -10.527 5.793 11.752 1.00 87.81 272 TYR A C 1
ATOM 2143 O O . TYR A 1 272 ? -9.594 6.084 11.003 1.00 87.81 272 TYR A O 1
ATOM 2151 N N . GLU A 1 273 ? -11.636 6.531 11.860 1.00 84.25 273 GLU A N 1
ATOM 2152 C CA . GLU A 1 273 ? -11.847 7.786 11.121 1.00 84.25 273 GLU A CA 1
ATOM 2153 C C . GLU A 1 273 ? -11.327 8.993 11.913 1.00 84.25 273 GLU A C 1
ATOM 2155 O O . GLU A 1 273 ? -10.584 9.826 11.391 1.00 84.25 273 GLU A O 1
ATOM 2160 N N . VAL A 1 274 ? -11.693 9.072 13.199 1.00 82.81 274 VAL A N 1
ATOM 2161 C CA . VAL A 1 274 ? -11.372 10.201 14.082 1.00 82.81 274 VAL A CA 1
ATOM 2162 C C . VAL A 1 274 ? -10.712 9.715 15.372 1.00 82.81 274 VAL A C 1
ATOM 2164 O O . VAL A 1 274 ? -11.216 8.816 16.043 1.00 82.81 274 VAL A O 1
ATOM 2167 N N . LEU A 1 275 ? -9.601 10.354 15.746 1.00 89.19 275 LEU A N 1
ATOM 2168 C CA . LEU A 1 275 ? -8.927 10.175 17.034 1.00 89.19 275 LEU A CA 1
ATOM 2169 C C . LEU A 1 275 ? -9.213 11.382 17.932 1.00 89.19 275 LEU A C 1
ATOM 2171 O O . LEU A 1 275 ? -9.027 12.523 17.505 1.00 89.19 275 LEU A O 1
ATOM 2175 N N . VAL A 1 276 ? -9.641 11.138 19.170 1.00 86.44 276 VAL A N 1
ATOM 2176 C CA . VAL A 1 276 ? -9.935 12.183 20.165 1.00 86.44 276 VAL A CA 1
ATOM 2177 C C . VAL A 1 276 ? -9.125 11.976 21.449 1.00 86.44 276 VAL A C 1
ATOM 2179 O O . VAL A 1 276 ? -8.794 10.836 21.772 1.00 86.44 276 VAL A O 1
ATOM 2182 N N . PRO A 1 277 ? -8.829 13.034 22.230 1.00 85.44 277 PRO A N 1
ATOM 2183 C CA . PRO A 1 277 ? -8.110 12.879 23.495 1.00 85.44 277 PRO A CA 1
ATOM 2184 C C . PRO A 1 277 ? -8.831 11.953 24.481 1.00 85.44 277 PRO A C 1
ATOM 2186 O O . PRO A 1 277 ? -8.212 11.054 25.030 1.00 85.44 277 PRO A O 1
ATOM 2189 N N . ASN A 1 278 ? -10.143 12.137 24.664 1.00 87.62 278 ASN A N 1
ATOM 2190 C CA . ASN A 1 278 ? -10.997 11.318 25.530 1.00 87.62 278 ASN A CA 1
ATOM 2191 C C . ASN A 1 278 ? -12.415 11.249 24.947 1.00 87.62 278 ASN A C 1
ATOM 2193 O O . ASN A 1 278 ? -12.828 12.160 24.221 1.00 87.62 278 ASN A O 1
ATOM 2197 N N . ILE A 1 279 ? -13.177 10.206 25.286 1.00 86.75 279 ILE A N 1
ATOM 2198 C CA . ILE A 1 279 ? -14.608 10.159 24.984 1.00 86.75 279 ILE A CA 1
ATOM 2199 C C . ILE A 1 279 ? -15.339 11.035 26.002 1.00 86.75 279 ILE A C 1
ATOM 2201 O O . ILE A 1 279 ? -15.265 10.830 27.213 1.00 86.75 279 ILE A O 1
ATOM 2205 N N . LEU A 1 280 ? -16.066 12.030 25.503 1.00 83.81 280 LEU A N 1
ATOM 2206 C CA . LEU A 1 280 ? -16.834 12.953 26.333 1.00 83.81 280 LEU A CA 1
ATOM 2207 C C . LEU A 1 280 ? -18.269 12.461 26.536 1.00 83.81 280 LEU A C 1
ATOM 2209 O O . LEU A 1 280 ? -18.793 11.649 25.769 1.00 83.81 280 LEU A O 1
ATOM 2213 N N . ARG A 1 281 ? -18.930 13.002 27.560 1.00 80.25 281 ARG A N 1
ATOM 2214 C CA . ARG A 1 281 ? -20.385 12.892 27.723 1.00 80.25 281 ARG A CA 1
ATOM 2215 C C . ARG A 1 281 ? -21.133 13.527 26.545 1.00 80.25 281 ARG A C 1
ATOM 2217 O O . ARG A 1 281 ? -20.585 14.338 25.797 1.00 80.25 281 ARG A O 1
ATOM 2224 N N . LYS A 1 282 ? -22.424 13.198 26.405 1.00 76.44 282 LYS A N 1
ATOM 2225 C CA . LYS A 1 282 ? -23.292 13.745 25.343 1.00 76.44 282 LYS A CA 1
ATOM 2226 C C . LYS A 1 282 ? -23.393 15.276 25.374 1.00 76.44 282 LYS A C 1
ATOM 2228 O O . LYS A 1 282 ? -23.488 15.894 24.319 1.00 76.44 282 LYS A O 1
ATOM 2233 N N . ASP A 1 283 ? -23.347 15.870 26.563 1.00 79.62 283 ASP A N 1
ATOM 2234 C CA . ASP A 1 283 ? -23.355 17.320 26.801 1.00 79.62 283 ASP A CA 1
ATOM 2235 C C . ASP A 1 283 ? -21.970 17.980 26.629 1.00 79.62 283 ASP A C 1
ATOM 2237 O O . ASP A 1 283 ? -21.864 19.202 26.683 1.00 79.62 283 ASP A O 1
ATOM 2241 N N . LYS A 1 284 ? -20.915 17.185 26.387 1.00 79.62 284 LYS A N 1
ATOM 2242 C CA . LYS A 1 284 ? -19.515 17.608 26.212 1.00 79.62 284 LYS A CA 1
ATOM 2243 C C . LYS A 1 284 ? -18.910 18.346 27.416 1.00 79.62 284 LYS A C 1
ATOM 2245 O O . LYS A 1 284 ? -17.902 19.028 27.253 1.00 79.62 284 LYS A O 1
ATOM 2250 N N . THR A 1 285 ? -19.488 18.205 28.608 1.00 77.38 285 THR A N 1
ATOM 2251 C CA . THR A 1 285 ? -19.045 18.942 29.807 1.00 77.38 285 THR A CA 1
ATOM 2252 C C . THR A 1 285 ? -17.872 18.282 30.530 1.00 77.38 285 THR A C 1
ATOM 2254 O O . THR A 1 285 ? -17.094 18.964 31.190 1.00 77.38 285 THR A O 1
ATOM 2257 N N . ASP A 1 286 ? -17.730 16.960 30.409 1.00 82.38 286 ASP A N 1
ATOM 2258 C CA . ASP A 1 286 ? -16.747 16.161 31.144 1.00 82.38 286 ASP A CA 1
ATOM 2259 C C . ASP A 1 286 ? -16.440 14.844 30.401 1.00 82.38 286 ASP A C 1
ATOM 2261 O O . ASP A 1 286 ? -17.160 14.436 29.479 1.00 82.38 286 ASP A O 1
ATOM 2265 N N . ILE A 1 287 ? -15.374 14.158 30.818 1.00 79.50 287 ILE A N 1
ATOM 2266 C CA . ILE A 1 287 ? -15.022 12.809 30.354 1.00 79.50 287 ILE A CA 1
ATOM 2267 C C . ILE A 1 287 ? -16.158 11.838 30.709 1.00 79.50 287 ILE A C 1
ATOM 2269 O O . ILE A 1 287 ? -16.803 11.954 31.759 1.00 79.50 287 ILE A O 1
ATOM 2273 N N . CYS A 1 288 ? -16.404 10.874 29.822 1.00 80.44 288 CYS A N 1
ATOM 2274 C CA . CYS A 1 288 ? -17.388 9.817 30.003 1.00 80.44 288 CYS A CA 1
ATOM 2275 C C . CYS A 1 288 ? -17.208 9.122 31.374 1.00 80.44 288 CYS A C 1
ATOM 2277 O O . CYS A 1 288 ? -16.108 8.645 31.669 1.00 80.44 288 CYS A O 1
ATOM 2279 N N . PRO A 1 289 ? -18.267 9.008 32.206 1.00 81.44 289 PRO A N 1
ATOM 2280 C CA . PRO A 1 289 ? -18.198 8.342 33.511 1.00 81.44 289 PRO A CA 1
ATOM 2281 C C . PRO A 1 289 ? -17.650 6.920 33.419 1.00 81.44 289 PRO A C 1
ATOM 2283 O O . PRO A 1 289 ? -16.897 6.482 34.285 1.00 81.44 289 PRO A O 1
ATOM 2286 N N . LEU A 1 290 ? -17.982 6.229 32.327 1.00 83.19 290 LEU A N 1
ATOM 2287 C CA . LEU A 1 290 ? -17.519 4.876 32.078 1.00 83.19 290 LEU A CA 1
ATOM 2288 C C . LEU A 1 290 ? -16.014 4.819 31.798 1.00 83.19 290 LEU A C 1
ATOM 2290 O O . LEU A 1 290 ? -15.355 3.903 32.272 1.00 83.19 290 LEU A O 1
ATOM 2294 N N . GLU A 1 291 ? -15.445 5.799 31.084 1.00 81.25 291 GLU A N 1
ATOM 2295 C CA . GLU A 1 291 ? -13.987 5.863 30.901 1.00 81.25 291 GLU A CA 1
ATOM 2296 C C . GLU A 1 291 ? -13.271 6.116 32.229 1.00 81.25 291 GLU A C 1
ATOM 2298 O O . GLU A 1 291 ? -12.269 5.458 32.505 1.00 81.25 291 GLU A O 1
ATOM 2303 N N . LYS A 1 292 ? -13.813 6.993 33.088 1.00 84.88 292 LYS A N 1
ATOM 2304 C CA . LYS A 1 292 ? -13.257 7.222 34.431 1.00 84.88 292 LYS A CA 1
ATOM 2305 C C . LYS A 1 292 ? -13.307 5.954 35.279 1.00 84.88 292 LYS A C 1
ATOM 2307 O O . LYS A 1 292 ? -12.292 5.582 35.855 1.00 84.88 292 LYS A O 1
ATOM 2312 N N . TYR A 1 293 ? -14.450 5.272 35.321 1.00 85.19 293 TYR A N 1
ATOM 2313 C CA . TYR A 1 293 ? -14.595 4.021 36.065 1.00 85.19 293 TYR A CA 1
ATOM 2314 C C . TYR A 1 293 ? -13.632 2.941 35.563 1.00 85.19 293 TYR A C 1
ATOM 2316 O O . TYR A 1 293 ? -12.901 2.354 36.347 1.00 85.19 293 TYR A O 1
ATOM 2324 N N . VAL A 1 294 ? -13.560 2.721 34.249 1.00 87.75 294 VAL A N 1
ATOM 2325 C CA . VAL A 1 294 ? -12.668 1.703 33.678 1.00 87.75 294 VAL A CA 1
ATOM 2326 C C . VAL A 1 294 ? -11.197 2.027 33.937 1.00 87.75 294 VAL A C 1
ATOM 2328 O O . VAL A 1 294 ? -10.408 1.111 34.146 1.00 87.75 294 VAL A O 1
ATOM 2331 N N . SER A 1 295 ? -10.820 3.307 33.989 1.00 84.56 295 SER A N 1
ATOM 2332 C CA . SER A 1 295 ? -9.440 3.709 34.286 1.00 84.56 295 SER A CA 1
ATOM 2333 C C . SER A 1 295 ? -8.956 3.343 35.697 1.00 84.56 295 SER A C 1
ATOM 2335 O O . SER A 1 295 ? -7.749 3.308 35.920 1.00 84.56 295 SER A O 1
ATOM 2337 N N . THR A 1 296 ? -9.859 3.050 36.642 1.00 87.19 296 THR A N 1
ATOM 2338 C CA . THR A 1 296 ? -9.487 2.618 38.002 1.00 87.19 296 THR A CA 1
ATOM 2339 C C . THR A 1 296 ? -9.307 1.104 38.128 1.00 87.19 296 THR A C 1
ATOM 2341 O O . THR A 1 296 ? -8.833 0.630 39.161 1.00 87.19 296 THR A O 1
ATOM 2344 N N . LEU A 1 297 ? -9.670 0.336 37.097 1.00 88.75 297 LEU A N 1
ATOM 2345 C CA . LEU A 1 297 ? -9.605 -1.122 37.099 1.00 88.75 297 LEU A CA 1
ATOM 2346 C C . LEU A 1 297 ? -8.258 -1.617 36.558 1.00 88.75 297 LEU A C 1
ATOM 2348 O O . LEU A 1 297 ? -7.678 -1.046 35.638 1.00 88.75 297 LEU A O 1
ATOM 2352 N N . VAL A 1 298 ? -7.756 -2.705 37.147 1.00 87.12 298 VAL A N 1
ATOM 2353 C CA . VAL A 1 298 ? -6.377 -3.189 36.946 1.00 87.12 298 VAL A CA 1
ATOM 2354 C C . VAL A 1 298 ? -6.206 -4.207 35.814 1.00 87.12 298 VAL A C 1
ATOM 2356 O O . VAL A 1 298 ? -5.075 -4.421 35.381 1.00 87.12 298 VAL A O 1
ATOM 2359 N N . SER A 1 299 ? -7.281 -4.831 35.316 1.00 92.44 299 SER A N 1
ATOM 2360 C CA . SER A 1 299 ? -7.190 -5.811 34.223 1.00 92.44 299 SER A CA 1
ATOM 2361 C C . SER A 1 299 ? -8.422 -5.824 33.303 1.00 92.44 299 SER A C 1
ATOM 2363 O O . SER A 1 299 ? -9.514 -5.452 33.746 1.00 92.44 299 SER A O 1
ATOM 2365 N N . PRO A 1 300 ? -8.285 -6.282 32.041 1.00 93.94 300 PRO A N 1
ATOM 2366 C CA . PRO A 1 300 ? -9.409 -6.455 31.118 1.00 93.94 300 PRO A CA 1
ATOM 2367 C C . PRO A 1 300 ? -10.534 -7.351 31.664 1.00 93.94 300 PRO A C 1
ATOM 2369 O O . PRO A 1 300 ? -11.709 -7.067 31.441 1.00 93.94 300 PRO A O 1
ATOM 2372 N N . GLU A 1 301 ? -10.197 -8.393 32.428 1.00 94.50 301 GLU A N 1
ATOM 2373 C CA . GLU A 1 301 ? -11.159 -9.288 33.083 1.00 94.50 301 GLU A CA 1
ATOM 2374 C C . GLU A 1 301 ? -11.959 -8.549 34.162 1.00 94.50 301 GLU A C 1
ATOM 2376 O O . GLU A 1 301 ? -13.182 -8.673 34.222 1.00 94.50 301 GLU A O 1
ATOM 2381 N N . ALA A 1 302 ? -11.286 -7.739 34.990 1.00 93.00 302 ALA A N 1
ATOM 2382 C CA . ALA A 1 302 ? -11.948 -6.921 36.004 1.00 93.00 302 ALA A CA 1
ATOM 2383 C C . ALA A 1 302 ? -12.898 -5.901 35.361 1.00 93.00 302 ALA A C 1
ATOM 2385 O O . ALA A 1 302 ? -13.995 -5.666 35.870 1.00 93.00 302 ALA A O 1
ATOM 2386 N N . VAL A 1 303 ? -12.505 -5.337 34.214 1.00 94.06 303 VAL A N 1
ATOM 2387 C CA . VAL A 1 303 ? -13.362 -4.452 33.418 1.00 94.06 303 VAL A CA 1
ATOM 2388 C C . VAL A 1 303 ? -14.590 -5.195 32.911 1.00 94.06 303 VAL A C 1
ATOM 2390 O O . VAL A 1 303 ? -15.694 -4.698 33.100 1.00 94.06 303 VAL A O 1
ATOM 2393 N N . TYR A 1 304 ? -14.437 -6.381 32.317 1.00 94.50 304 TYR A N 1
ATOM 2394 C CA . TYR A 1 304 ? -15.583 -7.163 31.851 1.00 94.50 304 TYR A CA 1
ATOM 2395 C C . TYR A 1 304 ? -16.580 -7.447 32.983 1.00 94.50 304 TYR A C 1
ATOM 2397 O O . TYR A 1 304 ? -17.760 -7.134 32.839 1.00 94.50 304 TYR A O 1
ATOM 2405 N N . MET A 1 305 ? -16.106 -7.936 34.134 1.00 92.62 305 MET A N 1
ATOM 2406 C CA . MET A 1 305 ? -16.966 -8.212 35.292 1.00 92.62 305 MET A CA 1
ATOM 2407 C C . MET A 1 305 ? -17.681 -6.950 35.795 1.00 92.62 305 MET A C 1
ATOM 2409 O O . MET A 1 305 ? -18.890 -6.974 36.019 1.00 92.62 305 MET A O 1
ATOM 2413 N N . GLY A 1 306 ? -16.965 -5.826 35.909 1.00 91.19 306 GLY A N 1
ATOM 2414 C CA . GLY A 1 306 ? -17.561 -4.546 36.299 1.00 91.19 306 GLY A CA 1
ATOM 2415 C C . GLY A 1 306 ? -18.616 -4.049 35.305 1.00 91.19 306 GLY A C 1
ATOM 2416 O O . GLY A 1 306 ? -19.651 -3.523 35.704 1.00 91.19 306 GLY A O 1
ATOM 2417 N N . LEU A 1 307 ? -18.396 -4.252 34.003 1.00 91.69 307 LEU A N 1
ATOM 2418 C CA . LEU A 1 307 ? -19.362 -3.884 32.968 1.00 91.69 307 LEU A CA 1
ATOM 2419 C C . LEU A 1 307 ? -20.592 -4.804 32.947 1.00 91.69 307 LEU A C 1
ATOM 2421 O O . LEU A 1 307 ? -21.688 -4.310 32.683 1.00 91.69 307 LEU A O 1
ATOM 2425 N N . VAL A 1 308 ? -20.449 -6.098 33.253 1.00 91.00 308 VAL A N 1
ATOM 2426 C CA . VAL A 1 308 ? -21.585 -7.027 33.405 1.00 91.00 308 VAL A CA 1
ATOM 2427 C C . VAL A 1 308 ? -22.505 -6.575 34.541 1.00 91.00 308 VAL A C 1
ATOM 2429 O O . VAL A 1 308 ? -23.716 -6.510 34.341 1.00 91.00 308 VAL A O 1
ATOM 2432 N N . GLU A 1 309 ? -21.958 -6.161 35.686 1.00 88.94 309 GLU A N 1
ATOM 2433 C CA . GLU A 1 309 ? -22.760 -5.618 36.796 1.00 88.94 309 GLU A CA 1
ATOM 2434 C C . GLU A 1 309 ? -23.561 -4.369 36.390 1.00 88.94 309 GLU A C 1
ATOM 2436 O O . GLU A 1 309 ? -24.731 -4.215 36.748 1.00 88.94 309 GLU A O 1
ATOM 2441 N N . ILE A 1 310 ? -22.953 -3.481 35.599 1.00 86.06 310 ILE A N 1
ATOM 2442 C CA . ILE A 1 310 ? -23.585 -2.232 35.148 1.00 86.06 310 ILE A CA 1
ATOM 2443 C C . ILE A 1 310 ? -24.672 -2.496 34.097 1.00 86.06 310 ILE A C 1
ATOM 2445 O O . ILE A 1 310 ? -25.726 -1.860 34.121 1.00 86.06 310 ILE A O 1
ATOM 2449 N N . VAL A 1 311 ? -24.412 -3.393 33.143 1.00 87.06 311 VAL A N 1
ATOM 2450 C CA . VAL A 1 311 ? -25.278 -3.602 31.972 1.00 87.06 311 VAL A CA 1
ATOM 2451 C C . VAL A 1 311 ? -26.362 -4.649 32.223 1.00 87.06 311 VAL A C 1
ATOM 2453 O O . VAL A 1 311 ? -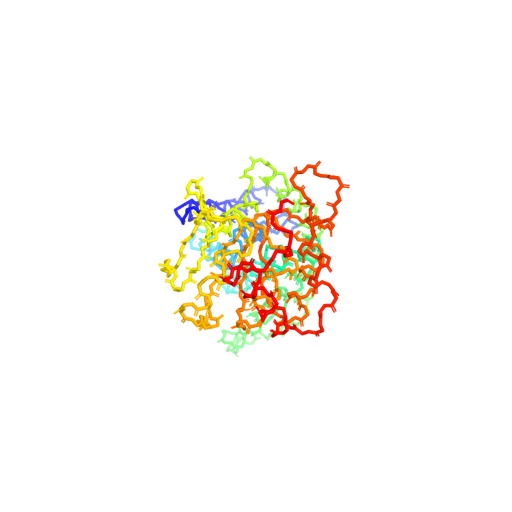27.502 -4.418 31.831 1.00 87.06 311 VAL A O 1
ATOM 2456 N N . ILE A 1 312 ? -26.021 -5.780 32.847 1.00 85.62 312 ILE A N 1
ATOM 2457 C CA . ILE A 1 312 ? -26.922 -6.931 33.019 1.00 85.62 312 ILE A CA 1
ATOM 2458 C C . ILE A 1 312 ? -27.682 -6.830 34.340 1.00 85.62 312 ILE A C 1
ATOM 2460 O O . ILE A 1 312 ? -28.908 -6.918 34.361 1.00 85.62 312 ILE A O 1
ATOM 2464 N N . ASN A 1 313 ? -26.969 -6.574 35.440 1.00 78.50 313 ASN A N 1
ATOM 2465 C CA . ASN A 1 313 ? -27.568 -6.544 36.778 1.00 78.50 313 ASN A CA 1
ATOM 2466 C C . ASN A 1 313 ? -28.206 -5.186 37.123 1.00 78.50 313 ASN A C 1
ATOM 2468 O O . ASN A 1 313 ? -28.684 -4.995 38.241 1.00 78.50 313 ASN A O 1
ATOM 2472 N N . ASN A 1 314 ? -28.237 -4.246 36.166 1.00 68.00 314 ASN A N 1
ATOM 2473 C CA . ASN A 1 314 ? -28.765 -2.888 36.321 1.00 68.00 314 ASN A CA 1
ATOM 2474 C C . ASN A 1 314 ? -28.211 -2.153 37.555 1.00 68.00 314 ASN A C 1
ATOM 2476 O O . ASN A 1 314 ? -28.913 -1.341 38.163 1.00 68.00 314 ASN A O 1
ATOM 2480 N N . ASN A 1 315 ? -26.955 -2.413 37.932 1.00 63.25 315 ASN A N 1
ATOM 2481 C CA . ASN A 1 315 ? -26.323 -1.709 39.038 1.00 63.25 315 ASN A CA 1
ATOM 2482 C C . ASN A 1 315 ? -26.094 -0.242 38.618 1.00 63.25 315 ASN A C 1
ATOM 2484 O O . ASN A 1 315 ? -25.394 0.001 37.628 1.00 63.25 315 ASN A O 1
ATOM 2488 N N . PRO A 1 316 ? -26.697 0.752 39.301 1.00 55.69 316 PRO A N 1
ATOM 2489 C CA . PRO A 1 316 ? -26.711 2.136 38.845 1.00 55.69 316 PRO A CA 1
ATOM 2490 C C . PRO A 1 316 ? -25.372 2.841 39.106 1.00 55.69 316 PRO A C 1
ATOM 2492 O O . PRO A 1 316 ? -25.296 3.827 39.832 1.00 55.69 316 PRO A O 1
ATOM 2495 N N . LEU A 1 317 ? -24.309 2.410 38.433 1.00 50.50 317 LEU A N 1
ATOM 2496 C CA . LEU A 1 317 ? -23.181 3.279 38.118 1.00 50.50 317 LEU A CA 1
ATOM 2497 C C . LEU A 1 317 ? -23.503 4.005 36.805 1.00 50.50 317 LEU A C 1
ATOM 2499 O O . LEU A 1 317 ? -23.108 3.607 35.716 1.00 50.50 317 LEU A O 1
ATOM 2503 N N . HIS A 1 318 ? -24.282 5.080 36.947 1.00 49.72 318 HIS A N 1
ATOM 2504 C CA . HIS A 1 318 ? -24.427 6.182 35.990 1.00 49.72 318 HIS A CA 1
ATOM 2505 C C . HIS A 1 318 ? -24.636 5.806 34.507 1.00 49.72 318 HIS A C 1
ATOM 2507 O O . HIS A 1 318 ? -23.804 6.094 33.650 1.00 49.72 318 HIS A O 1
ATOM 2513 N N . LEU A 1 319 ? -25.828 5.304 34.174 1.00 45.62 319 LEU A N 1
ATOM 2514 C CA . LEU A 1 319 ? -26.420 5.477 32.839 1.00 45.62 319 LEU A CA 1
ATOM 2515 C C . LEU A 1 319 ? -27.363 6.697 32.841 1.00 45.62 319 LEU A C 1
ATOM 2517 O O . LEU A 1 319 ? -28.577 6.560 32.694 1.00 45.62 319 LEU A O 1
ATOM 2521 N N . LYS A 1 320 ? -26.799 7.895 33.037 1.00 38.47 320 LYS A N 1
ATOM 2522 C CA . LYS A 1 320 ? -27.391 9.181 32.631 1.00 38.47 320 LYS A CA 1
ATOM 2523 C C . LYS A 1 320 ? -26.307 10.063 32.028 1.00 38.47 320 LYS A C 1
ATOM 2525 O O . LYS A 1 320 ? -25.276 10.256 32.710 1.00 38.47 320 LYS A O 1
#